Protein AF-A0A1J9UDN2-F1 (afdb_monomer)

Mean predicted aligned error: 15.79 Å

Foldseek 3Di:
DDDDDPPPDDPDPDDDDDDLVVQLVVLCVQLLVCLVVVVLVSNLVSLVSNCVSPVPPPVSVLSNQLSVLQVVLVPDPDLVVSLVSLVVSLPDPD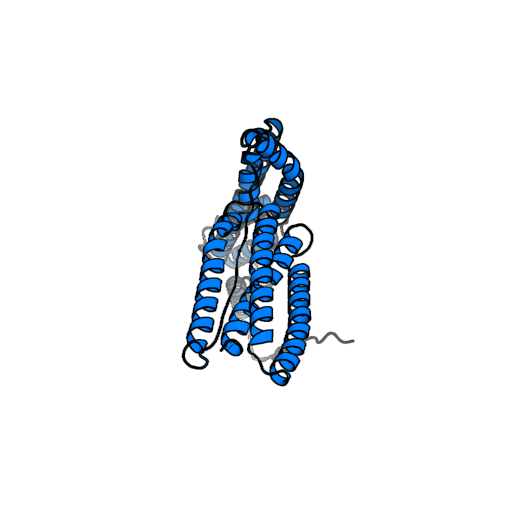PGSSNVVSVVVNVVSVVLVVVVVVLVVLVVVLVVCVVVLVLLVNLQSLVVQLVVCPPPPSCVVSNVVSLVVNVVSVVSVVVVVCVVPVPDDDDDDDDDDDDDDDDDPDVCQVVVLVVLVVVLVVLVVVLVVLVCCVVRNHLQSLLVSLVVLLVSLVVLLVVLLVVLVVVDDPVVNVVVVVVVVVLVVVLQVQLVVQLVVQDDDSRSSSSSSNSNSVSSSVNSNVSSVPRRD

Radius of gyration: 33.59 Å; Cα contacts (8 Å, |Δi|>4): 264; chains: 1; bounding box: 71×48×102 Å

pLDDT: mean 82.6, std 20.89, range [24.8, 98.69]

Organism: NCBI:txid2026194

Nearest PDB structures (foldseek):
  3gi7-assembly1_A  TM=8.472E-01  e=5.619E-01  Pseudomonas putida KT2440
  4hot-assembly1_A  TM=3.705E-01  e=5.513E+00  Homo sapiens
  2y4u-assembly1_A  TM=1.955E-01  e=1.760E+00  Homo sapiens
  5moc-assembly1_A  TM=2.227E-01  e=2.981E+00  Homo sapiens

Solvent-accessible surface area (backbone atoms only — not comparable to full-atom values): 18020 Å² total; per-residue (Å²): 135,82,87,82,79,83,77,79,79,80,81,81,80,86,75,84,81,81,56,70,68,56,60,24,53,52,22,40,52,48,13,54,52,21,51,77,69,68,36,31,71,57,14,27,56,23,24,53,54,16,35,71,67,42,77,79,47,65,67,51,55,48,54,27,51,44,27,48,38,49,48,49,29,75,69,45,84,52,67,69,60,21,41,50,42,26,50,63,45,45,78,42,96,60,98,38,74,65,25,53,53,27,49,57,55,33,53,54,52,51,54,50,50,52,53,50,53,50,51,53,52,52,53,54,49,35,55,53,28,54,75,69,66,36,51,70,60,30,48,53,56,34,47,52,48,32,68,75,23,58,94,38,78,94,34,45,65,59,25,50,51,31,54,51,54,48,62,73,44,47,70,60,44,54,53,54,51,52,70,70,59,77,80,74,90,79,90,86,84,89,86,86,83,91,86,90,83,85,91,73,93,73,82,56,38,71,52,52,32,53,52,51,53,52,51,52,52,48,52,55,59,66,52,52,78,51,54,58,28,82,79,73,45,51,58,67,55,35,31,51,44,28,45,54,49,27,54,55,30,50,54,51,35,54,52,52,53,58,50,41,64,72,72,44,56,73,68,59,40,52,54,48,50,53,55,50,53,54,46,51,53,52,40,50,53,53,13,51,49,34,22,66,74,51,54,76,64,60,56,11,53,27,38,23,40,41,42,42,21,54,50,38,43,55,47,40,54,51,48,41,74,73,66,44,74

InterPro domains:
  IPR009739 Lysozyme inhibitor LprI-like, N-terminal [PF07007] (234-319)

Secondary structure (DSSP, 8-state):
---------------S---HHHHHHHHHHHHHHHHHTT-HHHHHHHHHHHHHH-TT-HHHHHHHHHHHHHHHHHH-S-HHHHHHHHHHHHTSS---HHHHHHHHHHHHHHHHHHHHHHHHHHHHHHHHHHHTT-HHHHHHHHHHHHHHHTT-GGGHHHHHHHHHHHHHHHHHHHHHHHHHHTT------------------SSSHHHHHHHHHHHHHHHHHHHHTTTHHHHH--HHHHHHHHHHHHHHHHHHHHHHHHHHHHHS-HHHHHHHHHHHHHHHHHHHHHHHHHHHHT-SSHHHHHHHHHHHHHHHHHHHHHHHHHH--

Structure (mmCIF, N/CA/C/O backbone):
data_AF-A0A1J9UDN2-F1
#
_entry.id   AF-A0A1J9UDN2-F1
#
loop_
_atom_site.group_PDB
_atom_site.id
_atom_site.type_symbol
_atom_site.label_atom_id
_atom_site.label_alt_id
_atom_site.label_comp_id
_atom_site.label_asym_id
_atom_site.label_entity_id
_atom_site.label_seq_id
_atom_site.pdbx_PDB_ins_code
_atom_site.Cartn_x
_atom_site.Cartn_y
_atom_site.Cartn_z
_atom_site.occupancy
_atom_site.B_iso_or_equiv
_atom_site.auth_seq_id
_atom_site.auth_comp_id
_atom_site.auth_asym_id
_atom_site.auth_atom_id
_atom_site.pdbx_PDB_model_num
ATOM 1 N N . MET A 1 1 ? -0.295 -31.961 -18.148 1.00 33.75 1 MET A N 1
ATOM 2 C CA . MET A 1 1 ? -0.674 -32.315 -19.533 1.00 33.75 1 MET A CA 1
ATOM 3 C C . MET A 1 1 ? -0.939 -31.038 -20.319 1.00 33.75 1 MET A C 1
ATOM 5 O O . MET A 1 1 ? -1.682 -30.203 -19.838 1.00 33.75 1 MET A O 1
ATOM 9 N N . ARG A 1 2 ? -0.298 -30.945 -21.493 1.00 32.88 2 ARG A N 1
ATOM 10 C CA . ARG A 1 2 ? -0.587 -30.113 -22.681 1.00 32.88 2 ARG A CA 1
ATOM 11 C C . ARG A 1 2 ? -0.627 -28.578 -22.553 1.00 32.88 2 ARG A C 1
ATOM 13 O O . ARG A 1 2 ? -1.646 -27.972 -22.258 1.00 32.88 2 ARG A O 1
ATOM 20 N N . LYS A 1 3 ? 0.507 -27.988 -22.961 1.00 35.16 3 LYS A N 1
A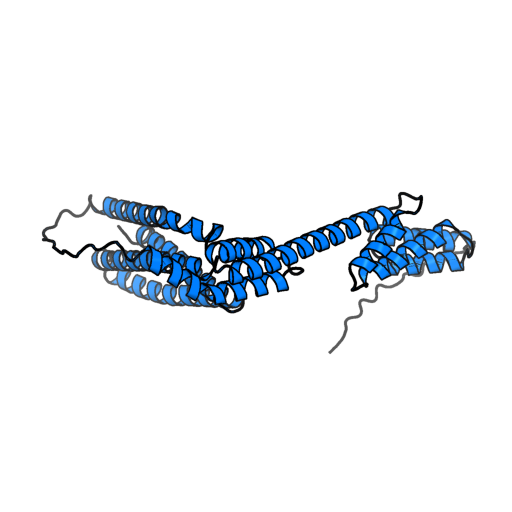TOM 21 C CA . LYS A 1 3 ? 0.623 -26.675 -23.616 1.00 35.16 3 LYS A CA 1
ATOM 22 C C . LYS A 1 3 ? -0.391 -26.586 -24.768 1.00 35.16 3 LYS A C 1
ATOM 24 O O . LYS A 1 3 ? -0.347 -27.426 -25.665 1.00 35.16 3 LYS A O 1
ATOM 29 N N . LEU A 1 4 ? -1.260 -25.579 -24.763 1.00 32.31 4 LEU A N 1
ATOM 30 C CA . LEU A 1 4 ? -2.073 -25.203 -25.921 1.00 32.31 4 LEU A CA 1
ATOM 31 C C . LEU A 1 4 ? -1.331 -24.092 -26.669 1.00 32.31 4 LEU A C 1
ATOM 33 O O . LEU A 1 4 ? -1.382 -22.923 -26.304 1.00 32.31 4 LEU A O 1
ATOM 37 N N . MET A 1 5 ? -0.568 -24.511 -27.678 1.00 39.12 5 MET A N 1
ATOM 38 C CA . MET A 1 5 ? -0.001 -23.640 -28.703 1.00 39.12 5 MET A CA 1
ATOM 39 C C . MET A 1 5 ? -1.148 -23.140 -29.580 1.00 39.12 5 MET A C 1
ATOM 41 O O . MET A 1 5 ? -1.787 -23.929 -30.275 1.00 39.12 5 MET A O 1
ATOM 45 N N . LEU A 1 6 ? -1.413 -21.838 -29.541 1.00 34.41 6 LEU A N 1
ATOM 46 C CA . LEU A 1 6 ? -2.358 -21.181 -30.435 1.00 34.41 6 LEU A CA 1
ATOM 47 C C . LEU A 1 6 ? -1.604 -20.856 -31.731 1.00 34.41 6 LEU A C 1
ATOM 49 O O . LEU A 1 6 ? -0.945 -19.829 -31.858 1.00 34.41 6 LEU A O 1
ATOM 53 N N . ILE A 1 7 ? -1.620 -21.815 -32.658 1.00 39.09 7 ILE A N 1
ATOM 54 C CA . ILE A 1 7 ? -1.091 -21.667 -34.016 1.00 39.09 7 ILE A CA 1
ATOM 55 C C . ILE A 1 7 ? -2.067 -20.761 -34.769 1.00 39.09 7 ILE A C 1
ATOM 57 O O . ILE A 1 7 ? -3.107 -21.213 -35.245 1.00 39.09 7 ILE A O 1
ATOM 61 N N . MET A 1 8 ? -1.758 -19.468 -34.844 1.00 41.94 8 MET A N 1
ATOM 62 C CA . MET A 1 8 ? -2.448 -18.556 -35.751 1.00 41.94 8 MET A CA 1
ATOM 63 C C . MET A 1 8 ? -1.874 -18.792 -37.150 1.00 41.94 8 MET A C 1
ATOM 65 O O . MET A 1 8 ? -0.720 -18.468 -37.430 1.00 41.94 8 MET A O 1
ATOM 69 N N . GLY A 1 9 ? -2.660 -19.471 -37.985 1.00 34.50 9 GLY A N 1
ATOM 70 C CA . GLY A 1 9 ? -2.282 -19.876 -39.332 1.00 34.50 9 GLY A CA 1
ATOM 71 C C . GLY A 1 9 ? -1.922 -18.680 -40.209 1.00 34.50 9 GLY A C 1
ATOM 72 O O . GLY A 1 9 ? -2.729 -17.778 -40.421 1.00 34.50 9 GLY A O 1
ATOM 73 N N . ILE A 1 10 ? -0.705 -18.713 -40.746 1.00 41.78 10 ILE A N 1
ATOM 74 C CA . ILE A 1 10 ? -0.270 -17.869 -41.854 1.00 41.78 10 ILE A CA 1
ATOM 75 C C . ILE A 1 10 ? -1.025 -18.348 -43.095 1.00 41.78 10 ILE A C 1
ATOM 77 O O . ILE A 1 10 ? -0.737 -19.413 -43.640 1.00 41.78 10 ILE A O 1
ATOM 81 N N . VAL A 1 11 ? -2.004 -17.564 -43.540 1.00 39.97 11 VAL A N 1
ATOM 82 C CA . VAL A 1 11 ? -2.586 -17.716 -44.875 1.00 39.97 11 VAL A CA 1
ATOM 83 C C . VAL A 1 11 ? -1.566 -17.171 -45.874 1.00 39.97 11 VAL A C 1
ATOM 85 O O . VAL A 1 11 ? -1.410 -15.962 -46.038 1.00 39.97 11 VAL A O 1
ATOM 88 N N . LEU A 1 12 ? -0.832 -18.086 -46.507 1.00 43.31 12 LEU A N 1
ATOM 89 C CA . LEU A 1 12 ? 0.004 -17.821 -47.674 1.00 43.31 12 LEU A CA 1
ATOM 90 C C . LEU A 1 12 ? -0.904 -17.568 -48.885 1.00 43.31 12 LEU A C 1
ATOM 92 O O . LEU A 1 12 ? -1.337 -18.500 -49.560 1.00 43.31 12 LEU A O 1
ATOM 96 N N . LEU A 1 13 ? -1.181 -16.296 -49.168 1.00 43.50 13 LEU A N 1
ATOM 97 C CA . LEU A 1 13 ? -1.602 -15.869 -50.499 1.00 43.50 13 LEU A CA 1
ATOM 98 C C . LEU A 1 13 ? -0.344 -15.685 -51.348 1.00 43.50 13 LEU A C 1
ATOM 100 O O . LEU A 1 13 ? 0.362 -14.684 -51.246 1.00 43.50 13 LEU A O 1
ATOM 104 N N . ALA A 1 14 ? -0.049 -16.702 -52.152 1.00 52.09 14 ALA A N 1
ATOM 105 C CA . ALA A 1 14 ? 0.931 -16.622 -53.216 1.00 52.09 14 ALA A CA 1
ATOM 106 C C . ALA A 1 14 ? 0.305 -15.909 -54.419 1.00 52.09 14 ALA A C 1
ATOM 108 O O . ALA A 1 14 ? -0.520 -16.495 -55.116 1.00 52.09 14 ALA A O 1
ATOM 109 N N . THR A 1 15 ? 0.738 -14.680 -54.696 1.00 40.28 15 THR A N 1
ATOM 110 C CA . THR A 1 15 ? 0.641 -14.088 -56.036 1.00 40.28 15 THR A CA 1
ATOM 111 C C . THR A 1 15 ? 1.858 -13.206 -56.323 1.00 40.28 15 THR A C 1
ATOM 113 O O . THR A 1 15 ? 2.023 -12.161 -55.711 1.00 40.28 15 THR A O 1
ATOM 116 N N . VAL A 1 16 ? 2.671 -13.676 -57.273 1.00 47.25 16 VAL A N 1
ATOM 117 C CA . VAL A 1 16 ? 3.312 -12.930 -58.373 1.00 47.25 16 VAL A CA 1
ATOM 118 C C . VAL A 1 16 ? 4.109 -11.656 -58.027 1.00 47.25 16 VAL A C 1
ATOM 120 O O . VAL A 1 16 ? 3.547 -10.589 -57.828 1.00 47.25 16 VAL A O 1
ATOM 123 N N . GLY A 1 17 ? 5.441 -11.767 -58.140 1.00 51.56 17 GLY A N 1
ATOM 124 C CA . GLY A 1 17 ? 6.339 -10.675 -58.546 1.00 51.56 17 GLY A CA 1
ATOM 125 C C . GLY A 1 17 ? 6.654 -9.597 -57.505 1.00 51.56 17 GLY A C 1
ATOM 126 O O . GLY A 1 17 ? 6.329 -8.435 -57.723 1.00 51.56 17 GLY A O 1
ATOM 127 N N . CYS A 1 18 ? 7.353 -9.937 -56.419 1.00 46.22 18 CYS A N 1
ATOM 128 C CA . CYS A 1 18 ? 7.942 -8.921 -55.544 1.00 46.22 18 CYS A CA 1
ATOM 129 C C . C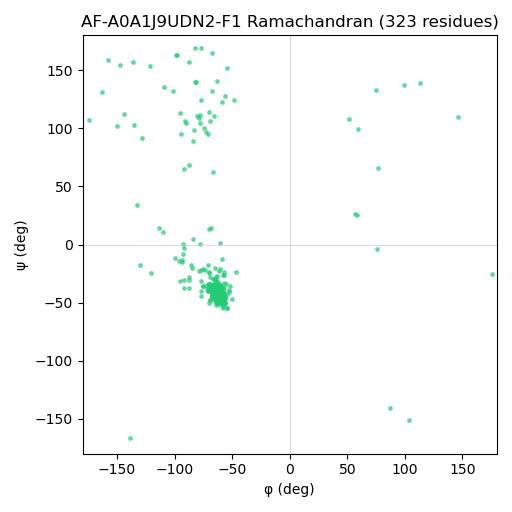YS A 1 18 ? 9.224 -8.373 -56.182 1.00 46.22 18 CYS A C 1
ATOM 131 O O . CYS A 1 18 ? 10.231 -9.070 -56.258 1.00 46.22 18 CYS A O 1
ATOM 133 N N . SER A 1 19 ? 9.207 -7.114 -56.615 1.00 58.31 19 SER A N 1
ATOM 134 C CA . SER A 1 19 ? 10.445 -6.331 -56.632 1.00 58.31 19 SER A CA 1
ATOM 135 C C . SER A 1 19 ? 10.933 -6.184 -55.187 1.00 58.31 19 SER A C 1
ATOM 137 O O . SER A 1 19 ? 10.097 -5.921 -54.322 1.00 58.31 19 SER A O 1
ATOM 139 N N . ASP A 1 20 ? 12.240 -6.269 -54.925 1.00 59.50 20 ASP A N 1
ATOM 140 C CA . ASP A 1 20 ? 12.869 -6.128 -53.590 1.00 59.50 20 ASP A CA 1
ATOM 141 C C . ASP A 1 20 ? 12.364 -4.910 -52.780 1.00 59.50 20 ASP A C 1
ATOM 143 O O . ASP A 1 20 ? 12.374 -4.884 -51.549 1.00 59.50 20 ASP A O 1
ATOM 147 N N . ASN A 1 21 ? 11.849 -3.894 -53.475 1.00 64.19 21 ASN A N 1
ATOM 148 C CA . ASN A 1 21 ? 11.264 -2.697 -52.885 1.00 64.19 21 ASN A CA 1
ATOM 149 C C . ASN A 1 21 ? 9.976 -2.953 -52.064 1.00 64.19 21 ASN A C 1
ATOM 151 O O . ASN A 1 21 ? 9.726 -2.227 -51.107 1.00 64.19 21 ASN A O 1
ATOM 155 N N . ASP A 1 22 ? 9.179 -3.974 -52.394 1.00 84.88 22 ASP A N 1
ATOM 156 C CA . ASP A 1 22 ? 7.907 -4.276 -51.708 1.00 84.88 22 ASP A CA 1
ATOM 157 C C . ASP A 1 22 ? 8.131 -4.971 -50.350 1.00 84.88 22 ASP A C 1
ATOM 159 O O . ASP A 1 22 ? 7.506 -4.632 -49.342 1.00 84.88 22 ASP A O 1
ATOM 163 N N . ALA A 1 23 ? 9.101 -5.891 -50.289 1.00 91.38 23 ALA A N 1
ATOM 164 C CA . ALA A 1 23 ? 9.485 -6.575 -49.054 1.00 91.38 23 ALA A CA 1
ATOM 165 C C . ALA A 1 23 ? 10.088 -5.603 -48.026 1.00 91.38 23 ALA A C 1
ATOM 167 O O . ALA A 1 23 ? 9.733 -5.649 -46.843 1.00 91.38 23 ALA A O 1
ATOM 168 N N . PHE A 1 24 ? 10.937 -4.681 -48.494 1.00 94.56 24 PHE A N 1
ATOM 169 C CA . PHE A 1 24 ? 11.524 -3.625 -47.673 1.00 94.56 24 PHE A CA 1
ATOM 170 C C . PHE A 1 24 ? 10.457 -2.746 -47.001 1.00 94.56 24 PHE A C 1
ATOM 172 O O . PHE A 1 24 ? 10.449 -2.616 -45.775 1.00 94.56 24 PHE A O 1
ATOM 179 N N . GLU A 1 25 ? 9.535 -2.167 -47.780 1.00 95.31 25 GLU A N 1
ATOM 180 C CA . GLU A 1 25 ? 8.518 -1.248 -47.246 1.00 95.31 25 GLU A CA 1
ATOM 181 C C . GLU A 1 25 ? 7.559 -1.953 -46.280 1.00 95.31 25 GLU A C 1
ATOM 183 O O . GLU A 1 25 ? 7.178 -1.399 -45.244 1.00 95.31 25 GLU A O 1
ATOM 188 N N . LYS A 1 26 ? 7.210 -3.214 -46.562 1.00 96.06 26 LYS A N 1
ATOM 189 C CA . LYS A 1 26 ? 6.377 -4.023 -45.669 1.00 96.06 26 LYS A CA 1
ATOM 190 C C . LYS A 1 26 ? 7.049 -4.256 -44.314 1.00 96.06 26 LYS A C 1
ATOM 192 O O . LYS A 1 26 ? 6.401 -4.066 -43.284 1.00 96.06 26 LYS A O 1
ATOM 197 N N . ALA A 1 27 ? 8.327 -4.636 -44.304 1.00 97.25 27 ALA A N 1
ATOM 198 C CA . ALA A 1 27 ? 9.089 -4.857 -43.075 1.00 97.25 27 ALA A CA 1
ATOM 199 C C . ALA A 1 27 ? 9.308 -3.550 -42.288 1.00 97.25 27 ALA A C 1
ATOM 201 O O . ALA A 1 27 ? 9.124 -3.523 -41.070 1.00 97.25 27 ALA A O 1
ATOM 202 N N . LYS A 1 28 ? 9.596 -2.437 -42.981 1.00 96.19 28 LYS A N 1
ATOM 203 C CA . LYS A 1 28 ? 9.687 -1.100 -42.373 1.00 96.19 28 LYS A CA 1
ATOM 204 C C . LYS A 1 28 ? 8.381 -0.714 -41.673 1.00 96.19 28 LYS A C 1
ATOM 206 O O . LYS A 1 28 ? 8.400 -0.356 -40.497 1.00 96.19 28 LYS A O 1
ATOM 211 N N . LYS A 1 29 ? 7.242 -0.864 -42.357 1.00 96.44 29 LYS A N 1
ATOM 212 C CA . LYS A 1 29 ? 5.913 -0.568 -41.798 1.00 96.44 29 LYS A CA 1
ATOM 213 C C . LYS A 1 29 ? 5.570 -1.450 -40.595 1.00 96.44 29 LYS A C 1
ATOM 215 O O . LYS A 1 29 ? 4.957 -0.971 -39.646 1.00 96.44 29 LYS A O 1
ATOM 220 N N . GLN A 1 30 ? 5.961 -2.726 -40.616 1.00 97.81 30 GLN A N 1
ATOM 221 C CA . GLN A 1 30 ? 5.808 -3.617 -39.460 1.00 97.81 30 GLN A CA 1
ATOM 222 C C . GLN A 1 30 ? 6.617 -3.128 -38.254 1.00 97.81 30 GLN A C 1
ATOM 224 O O . GLN A 1 30 ? 6.096 -3.128 -37.141 1.00 97.81 30 GLN A O 1
ATOM 229 N N . GLY A 1 31 ? 7.851 -2.667 -38.476 1.00 96.88 31 GLY A N 1
ATOM 230 C CA . GLY A 1 31 ? 8.678 -2.086 -37.420 1.00 96.88 31 GLY A CA 1
ATOM 231 C C . GLY A 1 31 ? 8.073 -0.813 -36.832 1.00 96.88 31 GLY A C 1
ATOM 232 O O . GLY A 1 31 ? 7.981 -0.690 -35.613 1.00 96.88 31 GLY A O 1
ATOM 233 N N . ASP A 1 32 ? 7.582 0.092 -37.681 1.00 95.62 32 ASP A N 1
ATOM 234 C CA . ASP A 1 32 ? 6.914 1.321 -37.236 1.00 95.62 32 ASP A CA 1
ATOM 235 C C . ASP A 1 32 ? 5.644 1.021 -36.418 1.00 95.62 32 ASP A C 1
ATOM 237 O O . ASP A 1 32 ? 5.461 1.578 -35.336 1.00 95.62 32 ASP A O 1
ATOM 241 N N . LEU A 1 33 ? 4.818 0.065 -36.858 1.00 97.00 33 LEU A N 1
ATOM 242 C CA . LEU A 1 33 ? 3.635 -0.372 -36.109 1.00 97.00 33 LEU A CA 1
ATOM 243 C C . LEU A 1 33 ? 4.003 -1.012 -34.760 1.00 97.00 33 LEU A C 1
ATOM 245 O O . LEU A 1 33 ? 3.314 -0.819 -33.758 1.00 97.00 33 LEU A O 1
ATOM 249 N N . ALA A 1 34 ? 5.091 -1.781 -34.708 1.00 97.81 34 ALA A N 1
ATOM 250 C CA . ALA A 1 34 ? 5.582 -2.350 -33.458 1.00 97.81 34 ALA A CA 1
ATOM 251 C C . ALA A 1 34 ? 6.059 -1.254 -32.485 1.00 97.81 34 ALA A C 1
ATOM 253 O O . ALA A 1 34 ? 5.790 -1.355 -31.288 1.00 97.81 34 ALA A O 1
ATOM 254 N N . LEU A 1 35 ? 6.688 -0.176 -32.975 1.00 95.19 35 LEU A N 1
ATOM 255 C CA . LEU A 1 35 ? 7.043 0.989 -32.153 1.00 95.19 35 LEU A CA 1
ATOM 256 C C . LEU A 1 35 ? 5.809 1.703 -31.589 1.00 95.19 35 LEU A C 1
ATOM 258 O O . LEU A 1 35 ? 5.785 2.042 -30.405 1.00 95.19 35 LEU A O 1
ATOM 262 N N . GLU A 1 36 ? 4.769 1.904 -32.401 1.00 94.88 36 GLU A N 1
ATOM 263 C CA . GLU A 1 36 ? 3.497 2.479 -31.939 1.00 94.88 36 GLU A CA 1
ATOM 264 C C . GLU A 1 36 ? 2.883 1.651 -30.801 1.00 94.88 36 GLU A C 1
ATOM 266 O O . GLU A 1 36 ? 2.418 2.207 -29.805 1.00 94.88 36 GLU A O 1
ATOM 271 N N . ASN A 1 37 ? 2.982 0.323 -30.900 1.00 95.62 37 ASN A N 1
ATOM 272 C CA . ASN A 1 37 ? 2.486 -0.618 -29.896 1.00 95.62 37 ASN A CA 1
ATOM 273 C C . ASN A 1 37 ? 3.458 -0.874 -28.728 1.00 95.62 37 ASN A C 1
ATOM 275 O O . ASN A 1 37 ? 3.163 -1.702 -27.867 1.00 95.62 37 ASN A O 1
ATOM 279 N N . LYS A 1 38 ? 4.599 -0.168 -28.661 1.00 96.94 38 LYS A N 1
ATOM 280 C CA . LYS A 1 38 ? 5.652 -0.353 -27.639 1.00 96.94 38 LYS A CA 1
ATOM 281 C C . LYS A 1 38 ? 6.235 -1.778 -27.609 1.00 96.94 38 LYS A C 1
ATOM 283 O O . LYS A 1 38 ? 6.761 -2.230 -26.593 1.00 96.94 38 LYS A O 1
ATOM 288 N N . GLU A 1 39 ? 6.165 -2.495 -28.726 1.00 97.31 39 GLU A N 1
ATOM 289 C CA . GLU A 1 39 ? 6.684 -3.853 -28.901 1.00 97.31 39 GLU A CA 1
ATOM 290 C C . GLU A 1 39 ? 8.125 -3.802 -29.429 1.00 97.31 39 GLU A C 1
ATOM 292 O O . GLU A 1 39 ? 8.418 -4.209 -30.554 1.00 97.31 39 GLU A O 1
ATOM 297 N N . TYR A 1 40 ? 9.041 -3.265 -28.622 1.00 97.38 40 TYR A N 1
ATOM 298 C CA . TYR A 1 40 ? 10.386 -2.897 -29.077 1.00 97.38 40 TYR A CA 1
ATOM 299 C C . TYR A 1 40 ? 11.202 -4.072 -29.633 1.00 97.38 40 TYR A C 1
ATOM 301 O O . TYR A 1 40 ? 11.816 -3.923 -30.685 1.00 97.38 40 TYR A O 1
ATOM 309 N N . ASP A 1 41 ? 11.156 -5.259 -29.012 1.00 97.69 41 ASP A N 1
ATOM 310 C CA . ASP A 1 41 ? 11.843 -6.448 -29.546 1.00 97.69 41 ASP A CA 1
ATOM 311 C C . ASP A 1 41 ? 11.298 -6.844 -30.941 1.00 97.69 41 ASP A C 1
ATOM 313 O O . ASP A 1 41 ? 12.061 -7.247 -31.821 1.00 97.69 41 ASP A O 1
ATOM 317 N N . ARG A 1 42 ? 9.985 -6.686 -31.190 1.00 98.00 42 ARG A N 1
ATOM 318 C CA . ARG A 1 42 ? 9.388 -6.940 -32.519 1.00 98.00 42 ARG A CA 1
ATOM 319 C C . ARG A 1 42 ? 9.754 -5.858 -33.526 1.00 98.00 42 ARG A C 1
ATOM 321 O O . ARG A 1 42 ? 9.945 -6.170 -34.702 1.00 98.00 42 ARG A O 1
ATOM 328 N N . ALA A 1 43 ? 9.860 -4.610 -33.076 1.00 97.81 43 ALA A N 1
ATOM 329 C CA . ALA A 1 43 ? 10.323 -3.510 -33.909 1.00 97.81 43 ALA A CA 1
ATOM 330 C C . ALA A 1 43 ? 11.758 -3.762 -34.388 1.00 97.81 43 ALA A C 1
ATOM 332 O O . ALA A 1 43 ? 12.007 -3.693 -35.589 1.00 97.81 43 ALA A O 1
ATOM 333 N N . VAL A 1 44 ? 12.664 -4.158 -33.482 1.00 98.12 44 VAL A N 1
ATOM 334 C CA . VAL A 1 44 ? 14.042 -4.559 -33.822 1.00 98.12 44 VAL A CA 1
ATOM 335 C C . VAL A 1 44 ? 14.037 -5.657 -34.885 1.00 98.12 44 VAL A C 1
ATOM 337 O O . VAL A 1 44 ? 14.602 -5.454 -35.956 1.00 98.12 44 VAL A O 1
ATOM 340 N N . ALA A 1 45 ? 13.324 -6.765 -34.654 1.00 98.06 45 ALA A N 1
ATOM 341 C CA . ALA A 1 45 ? 13.270 -7.875 -35.607 1.00 98.06 45 ALA A CA 1
ATOM 342 C C . ALA A 1 45 ? 12.715 -7.461 -36.986 1.00 98.06 45 ALA A C 1
ATOM 344 O O . ALA A 1 45 ? 13.204 -7.909 -38.022 1.00 98.06 45 ALA A O 1
ATOM 345 N N . SER A 1 46 ? 11.708 -6.585 -37.020 1.00 97.88 46 SER A N 1
ATOM 346 C CA . SER A 1 46 ? 11.107 -6.104 -38.272 1.00 97.88 46 SER A CA 1
ATOM 347 C C . SER A 1 46 ? 12.045 -5.162 -39.034 1.00 97.88 46 SER A C 1
ATOM 349 O O . SER A 1 46 ? 12.172 -5.265 -40.254 1.00 97.88 46 SER A O 1
ATOM 351 N N . PHE A 1 47 ? 12.762 -4.280 -38.334 1.00 97.50 47 PHE A N 1
ATOM 352 C CA . PHE A 1 47 ? 13.766 -3.420 -38.958 1.00 97.50 47 PHE A CA 1
ATOM 353 C C . PHE A 1 47 ? 15.001 -4.200 -39.419 1.00 97.50 47 PHE A C 1
ATOM 355 O O . PHE A 1 47 ? 15.544 -3.895 -40.478 1.00 97.50 47 PHE A O 1
ATOM 362 N N . GLU A 1 48 ? 15.407 -5.250 -38.704 1.00 97.44 48 GLU A N 1
ATOM 363 C CA . GLU A 1 48 ? 16.438 -6.180 -39.176 1.00 97.44 48 GLU A CA 1
ATOM 364 C C . GLU A 1 48 ? 16.036 -6.845 -40.498 1.00 97.44 48 GLU A C 1
ATOM 366 O O . GLU A 1 48 ? 16.867 -6.963 -41.398 1.00 97.44 48 GLU A O 1
ATOM 371 N N . LEU A 1 49 ? 14.768 -7.254 -40.648 1.00 96.88 49 LEU A N 1
ATOM 372 C CA . LEU A 1 49 ? 14.250 -7.782 -41.914 1.00 96.88 49 LEU A CA 1
ATOM 373 C C . LEU A 1 49 ? 14.315 -6.734 -43.030 1.00 96.88 49 LEU A C 1
ATOM 375 O O . LEU A 1 49 ? 14.805 -7.042 -44.111 1.00 96.88 49 LEU A O 1
ATOM 379 N N . ALA A 1 50 ? 13.909 -5.491 -42.766 1.00 96.38 50 ALA A N 1
ATOM 380 C CA . ALA A 1 50 ? 14.020 -4.413 -43.749 1.00 96.38 50 ALA A CA 1
ATOM 381 C C . ALA A 1 50 ? 15.484 -4.164 -44.172 1.00 96.38 50 ALA A C 1
ATOM 383 O O . ALA A 1 50 ? 15.778 -4.017 -45.358 1.00 96.38 50 ALA A O 1
ATOM 384 N N . LEU A 1 51 ? 16.436 -4.190 -43.234 1.00 96.19 51 LEU A N 1
ATOM 385 C CA . LEU A 1 51 ? 17.860 -4.001 -43.542 1.00 96.19 51 LEU A CA 1
ATOM 386 C C . LEU A 1 51 ? 18.499 -5.182 -44.283 1.00 96.19 51 LEU A C 1
ATOM 388 O O . LEU A 1 51 ? 19.554 -4.999 -44.891 1.00 96.19 51 LEU A O 1
ATOM 392 N N . LYS A 1 52 ? 17.889 -6.375 -44.281 1.00 95.56 52 LYS A N 1
ATOM 393 C CA . LYS A 1 52 ? 18.329 -7.473 -45.161 1.00 95.56 52 LYS A CA 1
ATOM 394 C C . LYS A 1 52 ? 18.097 -7.132 -46.631 1.00 95.56 52 LYS A C 1
ATOM 396 O O . LYS A 1 52 ? 18.981 -7.408 -47.438 1.00 95.56 52 LYS A O 1
ATOM 401 N N . GLU A 1 53 ? 16.974 -6.480 -46.937 1.00 94.12 53 GLU A N 1
ATOM 402 C CA . GLU A 1 53 ? 16.611 -6.043 -48.291 1.00 94.12 53 GLU A CA 1
ATOM 403 C C . GLU A 1 53 ? 17.378 -4.778 -48.708 1.00 94.12 53 GLU A C 1
ATOM 405 O O . GLU A 1 53 ? 17.929 -4.703 -49.805 1.00 94.12 53 GLU A O 1
ATOM 410 N N . LYS A 1 54 ? 17.479 -3.779 -47.815 1.00 94.69 54 LYS A N 1
ATOM 411 C CA . LYS A 1 54 ? 18.248 -2.543 -48.051 1.00 94.69 54 LYS A CA 1
ATOM 412 C C . LYS A 1 54 ? 19.219 -2.257 -46.913 1.00 94.69 54 LYS A C 1
ATOM 414 O O . LYS A 1 54 ? 18.912 -1.540 -45.961 1.00 94.69 54 LYS A O 1
ATOM 419 N N . LYS A 1 55 ? 20.444 -2.761 -47.063 1.00 91.88 55 LYS A N 1
ATOM 420 C CA . LYS A 1 55 ? 21.496 -2.690 -46.035 1.00 91.88 55 LYS A CA 1
ATOM 421 C C . LYS A 1 55 ? 21.928 -1.286 -45.648 1.00 91.88 55 LYS A C 1
ATOM 423 O O . LYS A 1 55 ? 22.467 -1.134 -44.561 1.00 91.88 55 LYS A O 1
ATOM 428 N N . ASP A 1 56 ? 21.725 -0.282 -46.498 1.00 92.62 56 ASP A N 1
ATOM 429 C CA . ASP A 1 56 ? 22.237 1.079 -46.286 1.00 92.62 56 ASP A CA 1
ATOM 430 C C . ASP A 1 56 ? 21.166 2.125 -45.983 1.00 92.62 56 ASP A C 1
ATOM 432 O O . ASP A 1 56 ? 21.474 3.317 -45.911 1.00 92.62 56 ASP A O 1
ATOM 436 N N . ASP A 1 57 ? 19.932 1.690 -45.715 1.00 94.25 57 ASP A N 1
ATOM 437 C CA . ASP A 1 57 ? 18.871 2.601 -45.302 1.00 94.25 57 ASP A CA 1
ATOM 438 C C . ASP A 1 57 ? 19.177 3.217 -43.925 1.00 94.25 57 ASP A C 1
ATOM 440 O O . ASP A 1 57 ? 19.195 2.547 -42.886 1.00 94.25 57 ASP A O 1
ATOM 444 N N . ARG A 1 58 ? 19.469 4.522 -43.924 1.00 92.12 58 ARG A N 1
ATOM 445 C CA . ARG A 1 58 ? 19.872 5.263 -42.721 1.00 92.12 58 ARG A CA 1
ATOM 446 C C . ARG A 1 58 ? 18.730 5.406 -41.718 1.00 92.12 58 ARG A C 1
ATOM 448 O O . ARG A 1 58 ? 18.990 5.390 -40.517 1.00 92.12 58 ARG A O 1
ATOM 455 N N . GLU A 1 59 ? 17.495 5.552 -42.194 1.00 90.81 59 GLU A N 1
ATOM 456 C CA . GLU A 1 59 ? 16.320 5.742 -41.341 1.00 90.81 59 GLU A CA 1
ATOM 457 C C . GLU A 1 59 ? 16.012 4.456 -40.571 1.00 90.81 59 GLU A C 1
ATOM 459 O O . GLU A 1 59 ? 15.858 4.482 -39.350 1.00 90.81 59 GLU A O 1
ATOM 464 N N . VAL A 1 60 ? 15.992 3.317 -41.267 1.00 93.56 60 VAL A N 1
ATOM 465 C CA . VAL A 1 60 ? 15.737 2.011 -40.653 1.00 93.56 60 VAL A CA 1
ATOM 466 C C . VAL A 1 60 ? 16.865 1.627 -39.692 1.00 93.56 60 VAL A C 1
ATOM 468 O O . VAL A 1 60 ? 16.579 1.173 -38.585 1.00 93.56 60 VAL A O 1
ATOM 471 N N . LYS A 1 61 ? 18.141 1.877 -40.040 1.00 93.62 61 LYS A N 1
ATOM 472 C CA . LYS A 1 61 ? 19.275 1.689 -39.108 1.00 93.62 61 LYS A CA 1
ATOM 473 C C . LYS A 1 61 ? 19.094 2.488 -37.822 1.00 93.62 61 LYS A C 1
ATOM 475 O O . LYS A 1 61 ? 19.350 1.970 -36.735 1.00 93.62 61 LYS A O 1
ATOM 480 N N . LEU A 1 62 ? 18.667 3.744 -37.947 1.00 91.19 62 LEU A N 1
ATOM 481 C CA . LEU A 1 62 ? 18.440 4.615 -36.804 1.00 91.19 62 LEU A CA 1
ATOM 482 C C . LEU A 1 62 ? 17.307 4.088 -35.916 1.00 91.19 62 LEU A C 1
ATOM 484 O O . LEU A 1 62 ? 17.517 3.902 -34.718 1.00 91.19 62 LEU A O 1
ATOM 488 N N . LYS A 1 63 ? 16.141 3.797 -36.504 1.00 92.62 63 LYS A N 1
ATOM 489 C CA . LYS A 1 63 ? 14.973 3.277 -35.777 1.00 92.62 63 LYS A CA 1
ATOM 490 C C . LYS A 1 63 ? 15.270 1.943 -35.094 1.00 92.62 63 LYS A C 1
ATOM 492 O O . LYS A 1 63 ? 14.900 1.760 -33.937 1.00 92.62 63 LYS A O 1
ATOM 497 N N . MET A 1 64 ? 15.989 1.043 -35.767 1.00 94.25 64 MET A N 1
ATOM 498 C CA . MET A 1 64 ? 16.444 -0.222 -35.186 1.00 94.25 64 MET A CA 1
ATOM 499 C C . MET A 1 64 ? 17.346 0.011 -33.974 1.00 94.25 64 MET A C 1
ATOM 501 O O . MET A 1 64 ? 17.118 -0.582 -32.927 1.00 94.25 64 MET A O 1
ATOM 505 N N . ASN A 1 65 ? 18.339 0.900 -34.085 1.00 92.56 65 ASN A N 1
ATOM 506 C CA . ASN A 1 65 ? 19.244 1.213 -32.978 1.00 92.56 65 ASN A CA 1
ATOM 507 C C . ASN A 1 65 ? 18.481 1.808 -31.782 1.00 92.56 65 ASN A C 1
ATOM 509 O O . ASN A 1 65 ? 18.647 1.350 -30.654 1.00 92.56 65 ASN A O 1
ATOM 513 N N . GLN A 1 66 ? 17.581 2.765 -32.027 1.00 93.19 66 GLN A N 1
ATOM 514 C CA . GLN A 1 66 ? 16.725 3.327 -30.979 1.00 93.19 66 GLN A CA 1
ATOM 515 C C . GLN A 1 66 ? 15.865 2.243 -30.309 1.00 93.19 66 GLN A C 1
ATOM 517 O O . GLN A 1 66 ? 15.791 2.201 -29.081 1.00 93.19 66 GLN A O 1
ATOM 522 N N . ALA A 1 67 ? 15.259 1.340 -31.090 1.00 95.12 67 ALA A N 1
ATOM 523 C CA . ALA A 1 67 ? 14.459 0.231 -30.570 1.00 95.12 67 ALA A CA 1
ATOM 524 C C . ALA A 1 67 ? 15.299 -0.726 -29.711 1.00 95.12 67 ALA A C 1
ATOM 526 O O . ALA A 1 67 ? 14.885 -1.075 -28.607 1.00 95.12 67 ALA A O 1
ATOM 527 N N . SER A 1 68 ? 16.507 -1.078 -30.157 1.00 95.81 68 SER A N 1
ATOM 528 C CA . SER A 1 68 ? 17.435 -1.918 -29.392 1.00 95.81 68 SER A CA 1
ATOM 529 C C . SER A 1 68 ? 17.862 -1.264 -28.078 1.00 95.81 68 SER A C 1
ATOM 531 O O . SER A 1 68 ? 17.859 -1.924 -27.041 1.00 95.81 68 SER A O 1
ATOM 533 N N . LYS A 1 69 ? 18.163 0.041 -28.080 1.00 95.44 69 LYS A N 1
ATOM 534 C CA . LYS A 1 69 ? 18.487 0.779 -26.847 1.00 95.44 69 LYS A CA 1
ATOM 535 C C . LYS A 1 69 ? 17.313 0.848 -25.883 1.00 95.44 69 LYS A C 1
ATOM 537 O O . LYS A 1 69 ? 17.512 0.738 -24.679 1.00 95.44 69 LYS A O 1
ATOM 542 N N . MET A 1 70 ? 16.090 0.997 -26.392 1.00 96.25 70 MET A N 1
ATOM 543 C CA . MET A 1 70 ? 14.895 0.941 -25.551 1.00 96.25 70 MET A CA 1
ATOM 544 C C . MET A 1 70 ? 14.764 -0.434 -24.887 1.00 96.25 70 MET A C 1
ATOM 546 O O . MET A 1 70 ? 14.489 -0.516 -23.693 1.00 96.25 70 MET A O 1
ATOM 550 N N . VAL A 1 71 ? 15.004 -1.517 -25.633 1.00 97.50 71 VAL A N 1
ATOM 551 C CA . VAL A 1 71 ? 15.028 -2.877 -25.074 1.00 97.50 71 VAL A CA 1
ATOM 552 C C . VAL A 1 71 ? 16.085 -3.006 -23.973 1.00 97.50 71 VAL A C 1
ATOM 554 O O . VAL A 1 71 ? 15.785 -3.569 -22.920 1.00 97.50 71 VAL A O 1
ATOM 557 N N . GLU A 1 72 ? 17.296 -2.485 -24.190 1.00 97.31 72 GLU A N 1
ATOM 558 C CA . GLU A 1 72 ? 18.368 -2.489 -23.184 1.00 97.31 72 GLU A CA 1
ATOM 559 C C . GLU A 1 72 ? 17.951 -1.705 -21.933 1.00 97.31 72 GLU A C 1
ATOM 561 O O . GLU A 1 72 ? 17.981 -2.252 -20.833 1.00 97.31 72 GLU A O 1
ATOM 566 N N . ALA A 1 73 ? 17.456 -0.475 -22.098 1.00 97.00 73 ALA A N 1
ATOM 567 C CA . ALA A 1 73 ? 17.034 0.383 -20.993 1.00 97.00 73 ALA A CA 1
ATOM 568 C C . ALA A 1 73 ? 15.909 -0.229 -20.145 1.00 97.00 73 ALA A C 1
ATOM 570 O O . ALA A 1 73 ? 15.871 -0.035 -18.934 1.00 97.00 73 ALA A O 1
ATOM 571 N N . LEU A 1 74 ? 14.983 -0.968 -20.763 1.00 94.69 74 LEU A N 1
ATOM 572 C CA . LEU A 1 74 ? 13.875 -1.619 -20.056 1.00 94.69 74 LEU A CA 1
ATOM 573 C C . LEU A 1 74 ? 14.286 -2.892 -19.309 1.00 94.69 74 LEU A C 1
ATOM 575 O O . LEU A 1 74 ? 13.564 -3.313 -18.405 1.00 94.69 74 LEU A O 1
ATOM 579 N N . LYS A 1 75 ? 15.401 -3.515 -19.700 1.00 95.19 75 LYS A N 1
ATOM 580 C CA . LYS A 1 75 ? 15.967 -4.709 -19.050 1.00 95.19 75 LYS A CA 1
ATOM 581 C C . LYS A 1 75 ? 17.059 -4.358 -18.036 1.00 95.19 75 LYS A C 1
ATOM 583 O O . LYS A 1 75 ? 17.448 -5.220 -17.251 1.00 95.19 75 LYS A O 1
ATOM 588 N N . GLU A 1 76 ? 17.557 -3.126 -18.063 1.00 95.88 76 GLU A N 1
ATOM 589 C CA . GLU A 1 76 ? 18.613 -2.658 -17.178 1.00 95.88 76 GLU A CA 1
ATOM 590 C C . GLU A 1 76 ? 18.121 -2.576 -15.724 1.00 95.88 76 GLU A C 1
ATOM 592 O O . GLU A 1 76 ? 17.036 -2.073 -15.431 1.00 95.88 76 GLU A O 1
ATOM 597 N N . SER A 1 77 ? 18.928 -3.119 -14.812 1.00 90.25 77 SER A N 1
ATOM 598 C CA . SER A 1 77 ? 18.651 -3.110 -13.372 1.00 90.25 77 SER A CA 1
ATOM 599 C C . SER A 1 77 ? 19.188 -1.847 -12.701 1.00 90.25 77 SER A C 1
ATOM 601 O O . SER A 1 77 ? 18.646 -1.416 -11.685 1.00 90.25 77 SER A O 1
ATOM 603 N N . ASP A 1 78 ? 20.244 -1.253 -13.262 1.00 93.19 78 ASP A N 1
ATOM 604 C CA . ASP A 1 78 ? 20.791 0.025 -12.815 1.00 93.19 78 ASP A CA 1
ATOM 605 C C . ASP A 1 78 ? 19.972 1.199 -13.386 1.00 93.19 78 ASP A C 1
ATOM 607 O O . ASP A 1 78 ? 19.989 1.489 -14.584 1.00 93.19 78 ASP A O 1
ATOM 611 N N . VAL A 1 79 ? 19.248 1.899 -12.510 1.00 92.12 79 VAL A N 1
ATOM 612 C CA . VAL A 1 79 ? 18.368 3.016 -12.888 1.00 92.12 79 VAL A CA 1
ATOM 613 C C . VAL A 1 79 ? 19.140 4.162 -13.549 1.00 92.12 79 VAL A C 1
ATOM 615 O O . VAL A 1 79 ? 18.626 4.772 -14.488 1.00 92.12 79 VAL A O 1
ATOM 618 N N . ASP A 1 80 ? 20.370 4.444 -13.114 1.00 94.25 80 ASP A N 1
ATOM 619 C CA . ASP A 1 80 ? 21.187 5.508 -13.700 1.00 94.25 80 ASP A CA 1
ATOM 620 C C . ASP A 1 80 ? 21.592 5.159 -15.125 1.00 94.25 80 ASP A C 1
ATOM 622 O O . ASP A 1 80 ? 21.445 5.973 -16.043 1.00 94.25 80 ASP A O 1
ATOM 626 N N . ARG A 1 81 ? 22.011 3.912 -15.342 1.00 95.38 81 ARG A N 1
ATOM 627 C CA . ARG A 1 81 ? 22.318 3.432 -16.688 1.00 95.38 81 ARG A CA 1
ATOM 628 C C . ARG A 1 81 ? 21.079 3.410 -17.585 1.00 95.38 81 ARG A C 1
ATOM 630 O O . ARG A 1 81 ? 21.165 3.836 -18.738 1.00 95.38 81 ARG A O 1
ATOM 637 N N . ALA A 1 82 ? 19.923 3.000 -17.066 1.00 96.88 82 ALA A N 1
ATOM 638 C CA . ALA A 1 82 ? 18.662 3.048 -17.804 1.00 96.88 82 ALA A CA 1
ATOM 639 C C . ALA A 1 82 ? 18.296 4.485 -18.230 1.00 96.88 82 ALA A C 1
ATOM 641 O O . ALA A 1 82 ? 17.916 4.713 -19.379 1.00 96.88 82 ALA A O 1
ATOM 642 N N . ILE A 1 83 ? 18.459 5.473 -17.342 1.00 96.38 83 ILE A N 1
ATOM 643 C CA . ILE A 1 83 ? 18.216 6.897 -17.634 1.00 96.38 83 ILE A CA 1
ATOM 644 C C . ILE A 1 83 ? 19.153 7.415 -18.735 1.00 96.38 83 ILE A C 1
ATOM 646 O O . ILE A 1 83 ? 18.708 8.158 -19.620 1.00 96.38 83 ILE A O 1
ATOM 650 N N . VAL A 1 84 ? 20.431 7.022 -18.708 1.00 95.75 84 VAL A N 1
ATOM 651 C CA . VAL A 1 84 ? 21.409 7.383 -19.748 1.00 95.75 84 VAL A CA 1
ATOM 652 C C . VAL A 1 84 ? 20.990 6.807 -21.098 1.00 95.75 84 VAL A C 1
ATOM 654 O O . VAL A 1 84 ? 20.862 7.564 -22.061 1.00 95.75 84 VAL A O 1
ATOM 657 N N . LEU A 1 85 ? 20.676 5.508 -21.159 1.00 95.31 85 LEU A N 1
ATOM 658 C CA . LEU A 1 85 ? 20.234 4.846 -22.391 1.00 95.31 85 LEU A CA 1
ATOM 659 C C . LEU A 1 85 ? 18.992 5.518 -22.995 1.00 95.31 85 LEU A C 1
ATOM 661 O O . LEU A 1 85 ? 18.944 5.754 -24.201 1.00 95.31 85 LEU A O 1
ATOM 665 N N . LEU A 1 86 ? 18.007 5.883 -22.168 1.00 95.50 86 LEU A N 1
ATOM 666 C CA . LEU A 1 86 ? 16.800 6.584 -22.625 1.00 95.50 86 LEU A CA 1
ATOM 667 C C . LEU A 1 86 ? 17.116 7.990 -23.156 1.00 95.50 86 LEU A C 1
ATOM 669 O O . LEU A 1 86 ? 16.583 8.397 -24.187 1.00 95.50 86 LEU A O 1
ATOM 673 N N . SER A 1 87 ? 18.034 8.710 -22.509 1.00 93.31 87 SER A N 1
ATOM 674 C CA . SER A 1 87 ? 18.449 10.050 -22.945 1.00 93.31 87 SER A CA 1
ATOM 675 C C . SER A 1 87 ? 19.178 10.031 -24.290 1.00 93.31 87 SER A C 1
ATOM 677 O O . SER A 1 87 ? 19.019 10.942 -25.101 1.00 93.31 87 SER A O 1
ATOM 679 N N . GLU A 1 88 ? 19.943 8.977 -24.575 1.00 91.81 88 GLU A N 1
ATOM 680 C CA . GLU A 1 88 ? 20.589 8.798 -25.879 1.00 91.81 88 GLU A CA 1
ATOM 681 C C . GLU A 1 88 ? 19.591 8.589 -27.027 1.00 91.81 88 GLU A C 1
ATOM 683 O O . GLU A 1 88 ? 19.890 8.955 -28.166 1.00 91.81 88 GLU A O 1
ATOM 688 N N . ILE A 1 89 ? 18.416 8.011 -26.753 1.00 92.19 89 ILE A N 1
ATOM 689 C CA . ILE A 1 89 ? 17.353 7.826 -27.756 1.00 92.19 89 ILE A CA 1
ATOM 690 C C . ILE A 1 89 ? 16.745 9.179 -28.150 1.00 92.19 89 ILE A C 1
ATOM 692 O O . ILE A 1 89 ? 16.426 9.393 -29.322 1.00 92.19 89 ILE A O 1
ATOM 696 N N . GLU A 1 90 ? 16.610 10.087 -27.182 1.00 83.75 90 GLU A N 1
ATOM 697 C CA . GLU A 1 90 ? 15.993 11.408 -27.345 1.00 83.75 90 GLU A CA 1
ATOM 698 C C . GLU A 1 90 ? 16.865 12.423 -28.072 1.00 83.75 90 GLU A C 1
ATOM 700 O O . GLU A 1 90 ? 16.350 13.232 -28.838 1.00 83.75 90 GLU A O 1
ATOM 705 N N . ASN A 1 91 ? 18.182 12.379 -27.859 1.00 74.19 91 ASN A N 1
ATOM 706 C CA . ASN A 1 91 ? 19.134 13.340 -28.426 1.00 74.19 91 ASN A CA 1
ATOM 707 C C . ASN A 1 91 ? 19.326 13.198 -29.953 1.00 74.19 91 ASN A C 1
ATOM 709 O O . ASN A 1 91 ? 20.263 13.759 -30.522 1.00 74.19 91 ASN A O 1
ATOM 713 N N . ASN A 1 92 ? 18.454 12.450 -30.634 1.00 69.19 92 ASN A N 1
ATOM 714 C CA . ASN A 1 92 ? 18.481 12.262 -32.075 1.00 69.19 92 ASN A CA 1
ATOM 715 C C . ASN A 1 92 ? 17.426 13.160 -32.765 1.00 69.19 92 ASN A C 1
ATOM 717 O O . ASN A 1 92 ? 16.272 13.150 -32.344 1.00 69.19 92 ASN A O 1
ATOM 721 N N . PRO A 1 93 ? 17.763 13.908 -33.838 1.00 55.19 93 PRO A N 1
ATOM 722 C CA . PRO A 1 93 ? 16.933 14.969 -34.444 1.00 55.19 93 PRO A CA 1
ATOM 723 C C . PRO A 1 93 ? 15.554 14.570 -35.003 1.00 55.19 93 PRO A C 1
ATOM 725 O O . PRO A 1 93 ? 14.846 15.420 -35.543 1.00 55.19 93 PRO A O 1
ATOM 728 N N . THR A 1 94 ? 15.139 13.310 -34.898 1.00 58.94 94 THR A N 1
ATOM 729 C CA . THR A 1 94 ? 13.799 12.883 -35.305 1.00 58.94 94 THR A CA 1
ATOM 730 C C . THR A 1 94 ? 12.879 12.879 -34.086 1.00 58.94 94 THR A C 1
ATOM 732 O O . THR A 1 94 ? 13.038 12.058 -33.186 1.00 58.94 94 THR A O 1
ATOM 735 N N . ASN A 1 95 ? 11.889 13.783 -34.067 1.00 61.19 95 ASN A N 1
ATOM 736 C CA . ASN A 1 95 ? 10.770 13.803 -33.109 1.00 61.19 95 ASN A CA 1
ATOM 737 C C . ASN A 1 95 ? 9.859 12.574 -33.323 1.00 61.19 95 ASN A C 1
ATOM 739 O O . ASN A 1 95 ? 8.717 12.671 -33.766 1.00 61.19 95 ASN A O 1
ATOM 743 N N . SER A 1 96 ? 10.441 11.398 -33.123 1.00 79.69 96 SER A N 1
ATOM 744 C CA . SER A 1 96 ? 9.890 10.089 -33.423 1.00 79.69 96 SER A CA 1
ATOM 745 C C . SER A 1 96 ? 9.072 9.571 -32.245 1.00 79.69 96 SER A C 1
ATOM 747 O O . SER A 1 96 ? 9.278 9.957 -31.091 1.00 79.69 96 SER A O 1
ATOM 749 N N . VAL A 1 97 ? 8.155 8.647 -32.534 1.00 89.12 97 VAL A N 1
ATOM 750 C CA . VAL A 1 97 ? 7.329 7.976 -31.520 1.00 89.12 97 VAL A CA 1
ATOM 751 C C . VAL A 1 97 ? 8.200 7.371 -30.411 1.00 89.12 97 VAL A C 1
ATOM 753 O O . VAL A 1 97 ? 7.885 7.528 -29.232 1.00 89.12 97 VAL A O 1
ATOM 756 N N . ILE A 1 98 ? 9.338 6.767 -30.770 1.00 90.88 98 ILE A N 1
ATOM 757 C CA . ILE A 1 98 ? 10.257 6.155 -29.807 1.00 90.88 98 ILE A CA 1
ATOM 758 C C . ILE A 1 98 ? 10.979 7.181 -28.923 1.00 90.88 98 ILE A C 1
ATOM 760 O O . ILE A 1 98 ? 11.143 6.932 -27.731 1.00 90.88 98 ILE A O 1
ATOM 764 N N . ALA A 1 99 ? 11.349 8.353 -29.453 1.00 90.19 99 ALA A N 1
ATOM 765 C CA . ALA A 1 99 ? 11.956 9.420 -28.654 1.00 90.19 99 ALA A CA 1
ATOM 766 C C . ALA A 1 99 ? 10.978 9.950 -27.593 1.00 90.19 99 ALA A C 1
ATOM 768 O O . ALA A 1 99 ? 11.350 10.118 -26.432 1.00 90.19 99 ALA A O 1
ATOM 769 N N . LYS A 1 100 ? 9.700 10.132 -27.956 1.00 91.62 100 LYS A N 1
ATOM 770 C CA . LYS A 1 100 ? 8.654 10.515 -26.996 1.00 91.62 100 LYS A CA 1
ATOM 771 C C . LYS A 1 100 ? 8.465 9.451 -25.910 1.00 91.62 100 LYS A C 1
ATOM 773 O O . LYS A 1 100 ? 8.422 9.783 -24.729 1.00 91.62 100 LYS A O 1
ATOM 778 N N . GLN A 1 101 ? 8.391 8.180 -26.301 1.00 94.56 101 GLN A N 1
ATOM 779 C CA . GLN A 1 101 ? 8.258 7.065 -25.359 1.00 94.56 101 GLN A CA 1
ATOM 780 C C . GLN A 1 101 ? 9.472 6.954 -24.419 1.00 94.56 101 GLN A C 1
ATOM 782 O O . GLN A 1 101 ? 9.298 6.671 -23.232 1.00 94.56 101 GLN A O 1
ATOM 787 N N . ALA A 1 102 ? 10.687 7.205 -24.922 1.00 94.94 102 ALA A N 1
ATOM 788 C CA . ALA A 1 102 ? 11.910 7.201 -24.119 1.00 94.94 102 ALA A CA 1
ATOM 789 C C . ALA A 1 102 ? 11.883 8.310 -23.064 1.00 94.94 102 ALA A C 1
ATOM 791 O O . ALA A 1 102 ? 12.118 8.037 -21.886 1.00 94.94 102 ALA A O 1
ATOM 792 N N . LYS A 1 103 ? 11.468 9.515 -23.471 1.00 93.81 103 LYS A N 1
ATOM 793 C CA . LYS A 1 103 ? 11.282 10.659 -22.580 1.00 93.81 103 LYS A CA 1
ATOM 794 C C . LYS A 1 103 ? 10.291 10.378 -21.461 1.00 93.81 103 LYS A C 1
ATOM 796 O O . LYS A 1 103 ? 10.637 10.557 -20.296 1.00 93.81 103 LYS A O 1
ATOM 801 N N . GLU A 1 104 ? 9.099 9.889 -21.799 1.00 94.44 104 GLU A N 1
ATOM 802 C CA . GLU A 1 104 ? 8.071 9.529 -20.813 1.00 94.44 104 GLU A CA 1
ATOM 803 C C . GLU A 1 104 ? 8.607 8.506 -19.800 1.00 94.44 104 GLU A C 1
ATOM 805 O O . GLU A 1 104 ? 8.444 8.665 -18.589 1.00 94.44 104 GLU A O 1
ATOM 810 N N . LYS A 1 105 ? 9.294 7.460 -20.279 1.00 95.38 105 LYS A N 1
ATOM 811 C CA . LYS A 1 105 ? 9.863 6.433 -19.401 1.00 95.38 105 LYS A CA 1
ATOM 812 C C . LYS A 1 105 ? 10.965 6.997 -18.506 1.00 95.38 105 LYS A C 1
ATOM 814 O O . LYS A 1 105 ? 11.013 6.651 -17.326 1.00 95.38 105 LYS A O 1
ATOM 819 N N . ARG A 1 106 ? 11.833 7.856 -19.040 1.00 95.81 106 ARG A N 1
ATOM 820 C CA . ARG A 1 106 ? 12.926 8.462 -18.280 1.00 95.81 106 ARG A CA 1
ATOM 821 C C . ARG A 1 106 ? 12.402 9.389 -17.193 1.00 95.81 106 ARG A C 1
ATOM 823 O O . ARG A 1 106 ? 12.898 9.323 -16.078 1.00 95.81 106 ARG A O 1
ATOM 830 N N . GLU A 1 107 ? 11.401 10.214 -17.491 1.00 95.88 107 GLU A N 1
ATOM 831 C CA . GLU A 1 107 ? 10.770 11.094 -16.498 1.00 95.88 107 GLU A CA 1
ATOM 832 C C . GLU A 1 107 ? 10.206 10.289 -15.320 1.00 95.88 107 GLU A C 1
ATOM 834 O O . GLU A 1 107 ? 10.409 10.663 -14.166 1.00 95.88 107 GLU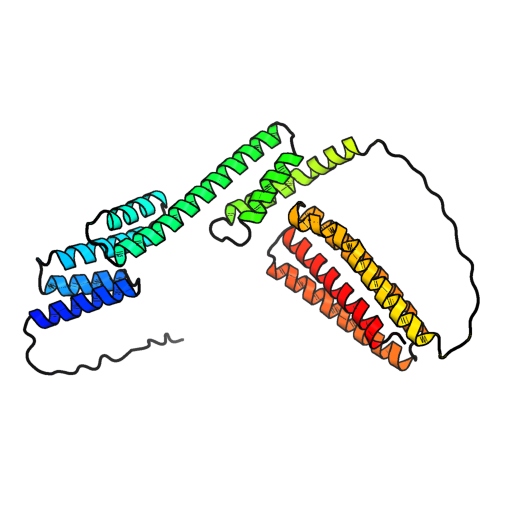 A O 1
ATOM 839 N N . VAL A 1 108 ? 9.588 9.131 -15.585 1.00 94.38 108 VAL A N 1
ATOM 840 C CA . VAL A 1 108 ? 9.151 8.209 -14.523 1.00 94.38 108 VAL A CA 1
ATOM 841 C C . VAL A 1 108 ? 10.332 7.709 -13.685 1.00 94.38 108 VAL A C 1
ATOM 843 O O . VAL A 1 108 ? 10.239 7.725 -12.460 1.00 94.38 108 VAL A O 1
ATOM 846 N N . LEU A 1 109 ? 11.433 7.281 -14.312 1.00 95.25 109 LEU A N 1
ATOM 847 C CA . LEU A 1 109 ? 12.612 6.782 -13.590 1.00 95.25 109 LEU A CA 1
ATOM 848 C C . LEU A 1 109 ? 13.303 7.873 -12.760 1.00 95.25 109 LEU A C 1
ATOM 850 O O . LEU A 1 109 ? 13.696 7.616 -11.627 1.00 95.25 109 LEU A O 1
ATOM 854 N N . VAL A 1 110 ? 13.415 9.090 -13.296 1.00 95.75 110 VAL A N 1
ATOM 855 C CA . VAL A 1 110 ? 13.988 10.243 -12.586 1.00 95.75 110 VAL A CA 1
ATOM 856 C C . VAL A 1 110 ? 13.134 10.591 -11.370 1.00 95.75 110 VAL A C 1
ATOM 858 O O . VAL A 1 110 ? 13.662 10.668 -10.268 1.00 95.75 110 VAL A O 1
ATOM 861 N N . ASN A 1 111 ? 11.811 10.690 -11.533 1.00 93.62 111 ASN A N 1
ATOM 862 C CA . ASN A 1 111 ? 10.910 10.957 -10.410 1.00 93.62 111 ASN A CA 1
ATOM 863 C C . ASN A 1 111 ? 10.996 9.863 -9.332 1.00 93.62 111 ASN A C 1
ATOM 865 O O . ASN A 1 111 ? 11.016 10.171 -8.143 1.00 93.62 111 ASN A O 1
ATOM 869 N N . GLN A 1 112 ? 11.082 8.589 -9.733 1.00 91.81 112 GLN A N 1
ATOM 870 C CA . GLN A 1 112 ? 11.274 7.475 -8.798 1.00 91.81 112 GLN A CA 1
ATOM 871 C C . GLN A 1 112 ? 12.597 7.591 -8.035 1.00 91.81 112 GLN A C 1
ATOM 873 O O . GLN A 1 112 ? 12.613 7.397 -6.821 1.00 91.81 112 GLN A O 1
ATOM 878 N N . LYS A 1 113 ? 13.686 7.934 -8.731 1.00 93.81 113 LYS A N 1
ATOM 879 C CA . LYS A 1 113 ? 15.004 8.153 -8.127 1.00 93.81 113 LYS A CA 1
ATOM 880 C C . LYS A 1 113 ? 14.988 9.328 -7.143 1.00 93.81 113 LYS A C 1
ATOM 882 O O . LYS A 1 113 ? 15.546 9.216 -6.055 1.00 93.81 113 LYS A O 1
ATOM 887 N N . ASP A 1 114 ? 14.324 10.427 -7.490 1.00 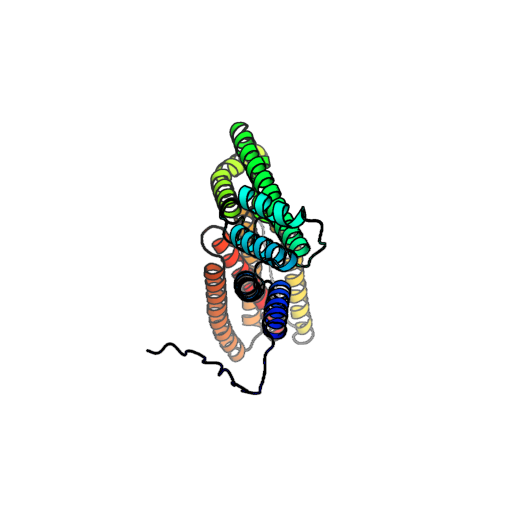94.31 114 ASP A N 1
ATOM 888 C CA . ASP A 1 114 ? 14.210 11.607 -6.629 1.00 94.31 114 ASP A CA 1
ATOM 889 C C . ASP A 1 114 ? 13.376 11.319 -5.368 1.00 94.31 114 ASP A C 1
ATOM 891 O O . ASP A 1 114 ? 13.762 11.714 -4.263 1.00 94.31 114 ASP A O 1
ATOM 895 N N . GLU A 1 115 ? 12.260 10.588 -5.501 1.00 94.88 115 GLU A N 1
ATOM 896 C CA . GLU A 1 115 ? 11.483 10.087 -4.358 1.00 94.88 115 GLU A CA 1
ATOM 897 C C . GLU A 1 115 ? 12.332 9.153 -3.477 1.00 94.88 115 GLU A C 1
ATOM 899 O O . GLU A 1 115 ? 12.332 9.283 -2.251 1.00 94.88 115 GLU A O 1
ATOM 904 N N . GLU A 1 116 ? 13.103 8.245 -4.078 1.00 93.94 116 GLU A N 1
ATOM 905 C CA . GLU A 1 116 ? 13.990 7.343 -3.343 1.00 93.94 116 GLU A CA 1
ATOM 906 C C . GLU A 1 116 ? 15.043 8.114 -2.531 1.00 93.94 116 GLU A C 1
ATOM 908 O O . GLU A 1 116 ? 15.237 7.859 -1.338 1.00 93.94 116 GLU A O 1
ATOM 913 N N . GLU A 1 117 ? 15.691 9.098 -3.151 1.00 95.94 117 GLU A N 1
ATOM 914 C CA . GLU A 1 117 ? 16.691 9.944 -2.505 1.00 95.94 117 GLU A CA 1
ATOM 915 C C . GLU A 1 117 ? 16.079 10.790 -1.377 1.00 95.94 117 GLU A C 1
ATOM 917 O O . GLU A 1 117 ? 16.681 10.954 -0.310 1.00 95.94 117 GLU A O 1
ATOM 922 N N . LYS A 1 118 ? 14.845 11.278 -1.559 1.00 96.88 118 LYS A N 1
ATOM 923 C CA . LYS A 1 118 ? 14.073 11.928 -0.491 1.00 96.88 118 LYS A CA 1
ATOM 924 C C . LYS A 1 118 ? 13.904 10.988 0.707 1.00 96.88 118 LYS A C 1
ATOM 926 O O . LYS A 1 118 ? 14.196 11.396 1.833 1.00 96.88 118 LYS A O 1
ATOM 931 N N . TYR A 1 119 ? 13.473 9.742 0.497 1.00 95.75 119 TYR A N 1
ATOM 932 C CA . TYR A 1 119 ? 13.268 8.790 1.596 1.00 95.75 119 TYR A CA 1
ATOM 933 C C . TYR A 1 119 ? 14.576 8.389 2.283 1.00 95.75 119 TYR A C 1
ATOM 935 O O . TYR A 1 119 ? 14.609 8.312 3.513 1.00 95.75 119 TYR A O 1
ATOM 943 N N . LYS A 1 120 ? 15.676 8.225 1.535 1.00 96.19 120 LYS A N 1
ATOM 944 C CA . LYS A 1 120 ? 17.019 8.015 2.108 1.00 96.19 120 LYS A CA 1
ATOM 945 C C . LYS A 1 120 ? 17.420 9.159 3.039 1.00 96.19 120 LYS A C 1
ATOM 947 O O . LYS A 1 120 ? 17.834 8.913 4.173 1.00 96.19 120 LYS A O 1
ATOM 952 N N . LYS A 1 121 ? 17.232 10.409 2.606 1.00 97.06 121 LYS A N 1
ATOM 953 C CA . LYS A 1 121 ? 17.517 11.600 3.426 1.00 97.06 121 LYS A CA 1
ATOM 954 C C . LYS A 1 121 ? 16.645 11.667 4.677 1.00 97.06 121 LYS A C 1
ATOM 956 O O . LYS A 1 121 ? 17.144 11.997 5.751 1.00 97.06 121 LYS A O 1
ATOM 961 N N . MET A 1 122 ? 15.360 11.336 4.563 1.00 96.31 122 MET A N 1
ATOM 962 C CA . MET A 1 122 ? 14.464 11.284 5.720 1.00 96.31 122 MET A CA 1
ATOM 963 C C . MET A 1 122 ? 14.895 10.215 6.731 1.00 96.31 122 MET A C 1
ATOM 965 O O . MET A 1 122 ? 14.926 10.501 7.924 1.00 96.31 122 MET A O 1
ATOM 969 N N . LEU A 1 123 ? 15.293 9.022 6.278 1.00 94.81 123 LEU A N 1
ATOM 970 C CA . LEU A 1 123 ? 15.806 7.971 7.165 1.00 94.81 123 LEU A CA 1
ATOM 971 C C . LEU A 1 123 ? 17.127 8.369 7.838 1.00 94.81 123 LEU A C 1
ATOM 973 O O . LEU A 1 123 ? 17.297 8.130 9.029 1.00 94.81 123 LEU A O 1
ATOM 977 N N . ALA A 1 124 ? 18.033 9.044 7.127 1.00 95.81 124 ALA A N 1
ATOM 978 C CA . ALA A 1 124 ? 19.246 9.588 7.739 1.00 95.81 124 ALA A CA 1
ATOM 979 C C . ALA A 1 124 ? 18.919 10.618 8.838 1.00 95.81 124 ALA A C 1
ATOM 981 O O . ALA A 1 124 ? 19.510 10.596 9.918 1.00 95.81 124 ALA A O 1
ATOM 982 N N . LYS A 1 125 ? 17.923 11.482 8.598 1.00 95.12 125 LYS A N 1
ATOM 983 C CA . LYS A 1 125 ? 17.423 12.429 9.602 1.00 95.12 125 LYS A CA 1
ATOM 984 C C . LYS A 1 125 ? 16.777 11.722 10.796 1.00 95.12 125 LYS A C 1
ATOM 986 O O . LYS A 1 125 ? 16.917 12.192 11.919 1.00 95.12 125 LYS A O 1
ATOM 991 N N . VAL A 1 126 ? 16.084 10.604 10.580 1.00 93.56 126 VAL A N 1
ATOM 992 C CA . VAL A 1 126 ? 15.537 9.784 11.671 1.00 93.56 126 VAL A CA 1
ATOM 993 C C . VAL A 1 126 ? 16.649 9.297 12.599 1.00 93.56 126 VAL A C 1
ATOM 995 O O . VAL A 1 126 ? 16.493 9.396 13.813 1.00 93.56 126 VAL A O 1
ATOM 998 N N . GLU A 1 127 ? 17.778 8.831 12.063 1.00 92.50 127 GLU A N 1
ATOM 999 C CA . GLU A 1 127 ? 18.909 8.400 12.896 1.00 92.50 127 GLU A CA 1
ATOM 1000 C C . GLU A 1 127 ? 19.524 9.557 13.701 1.00 92.50 127 GLU A C 1
ATOM 1002 O O . GLU A 1 127 ? 19.792 9.403 14.893 1.00 92.50 127 GLU A O 1
ATOM 1007 N N . ASP A 1 128 ? 19.663 10.745 13.105 1.00 92.94 128 ASP A N 1
ATOM 1008 C CA . ASP A 1 128 ? 20.094 11.950 13.831 1.00 92.94 128 ASP A CA 1
ATOM 1009 C C . ASP A 1 128 ? 19.125 12.315 14.974 1.00 92.94 128 ASP A C 1
ATOM 1011 O O . ASP A 1 128 ? 19.538 12.518 16.119 1.00 92.94 128 ASP A O 1
ATOM 1015 N N . LEU A 1 129 ? 17.816 12.310 14.706 1.00 92.31 129 LEU A N 1
ATOM 1016 C CA . LEU A 1 129 ? 16.795 12.600 15.717 1.00 92.31 129 LEU A CA 1
ATOM 1017 C C . LEU A 1 129 ? 16.779 11.562 16.848 1.00 92.31 129 LEU A C 1
ATOM 1019 O O . LEU A 1 129 ? 16.614 11.936 18.010 1.00 92.31 129 LEU A O 1
ATOM 1023 N N . LYS A 1 130 ? 17.001 10.276 16.548 1.00 87.88 130 LYS A N 1
ATOM 1024 C CA . LYS A 1 130 ? 17.141 9.227 17.573 1.00 87.88 130 LYS A CA 1
ATOM 1025 C C . LYS A 1 130 ? 18.342 9.477 18.480 1.00 87.88 130 LYS A C 1
ATOM 1027 O O . LYS A 1 130 ? 18.213 9.324 19.694 1.00 87.88 130 LYS A O 1
ATOM 1032 N N . ASN A 1 131 ? 19.481 9.877 17.914 1.00 88.94 131 ASN A N 1
ATOM 1033 C CA . ASN A 1 131 ? 20.679 10.218 18.688 1.00 88.94 131 ASN A CA 1
ATOM 1034 C C . ASN A 1 131 ? 20.439 11.433 19.593 1.00 88.94 131 ASN A C 1
ATOM 1036 O O . ASN A 1 131 ? 20.922 11.471 20.722 1.00 88.94 131 ASN A O 1
ATOM 1040 N N . GLN A 1 132 ? 19.629 12.387 19.128 1.00 88.69 132 GLN A N 1
ATOM 1041 C CA . GLN A 1 132 ? 19.171 13.538 19.911 1.00 88.69 132 GLN A CA 1
ATOM 1042 C C . GLN A 1 132 ? 18.033 13.208 20.892 1.00 88.69 132 GLN A C 1
ATOM 1044 O O . GLN A 1 132 ? 17.555 14.111 21.573 1.00 88.69 132 GLN A O 1
ATOM 1049 N N . GLN A 1 133 ? 17.583 11.949 20.961 1.00 85.56 133 GLN A N 1
ATOM 1050 C CA . GLN A 1 133 ? 16.437 11.506 21.765 1.00 85.56 133 GLN A CA 1
ATOM 1051 C C . GLN A 1 133 ? 15.125 12.248 21.447 1.00 85.56 133 GLN A C 1
ATOM 1053 O O . GLN A 1 133 ? 14.237 12.327 22.279 1.00 85.56 133 GLN A O 1
ATOM 1058 N N . LYS A 1 134 ? 14.969 12.777 20.230 1.00 85.12 134 LYS A N 1
ATOM 1059 C CA . LYS A 1 134 ? 13.773 13.503 19.776 1.00 85.12 134 LYS A CA 1
ATOM 1060 C C . LYS A 1 134 ? 12.734 12.544 19.197 1.00 85.12 134 LYS A C 1
ATOM 1062 O O . LYS A 1 134 ? 12.519 12.489 17.984 1.00 85.12 134 LYS A O 1
ATOM 1067 N N . PHE A 1 135 ? 12.140 11.706 20.049 1.00 81.06 135 PHE A N 1
ATOM 1068 C CA . PHE A 1 135 ? 11.315 10.583 19.584 1.00 81.06 135 PHE A CA 1
ATOM 1069 C C . PHE A 1 135 ? 9.988 11.019 18.946 1.00 81.06 135 PHE A C 1
ATOM 1071 O O . PHE A 1 135 ? 9.511 10.350 18.029 1.00 81.06 135 PHE A O 1
ATOM 1078 N N . MET A 1 136 ? 9.432 12.167 19.338 1.00 78.31 136 MET A N 1
ATOM 1079 C CA . MET A 1 136 ? 8.250 12.735 18.678 1.00 78.31 136 MET A CA 1
ATOM 1080 C C . MET A 1 136 ? 8.535 13.128 17.222 1.00 78.31 136 MET A C 1
ATOM 1082 O O . MET A 1 136 ? 7.755 12.816 16.323 1.00 78.31 136 MET A O 1
ATOM 1086 N N . GLU A 1 137 ? 9.679 13.751 16.951 1.00 86.31 137 GLU A N 1
ATOM 1087 C CA . GLU A 1 137 ? 10.097 14.106 15.596 1.00 86.31 137 GLU A CA 1
ATOM 1088 C C . GLU A 1 137 ? 10.485 12.872 14.773 1.00 86.31 137 GLU A C 1
ATOM 1090 O O . GLU A 1 137 ? 10.223 12.838 13.569 1.00 86.31 137 GLU A O 1
ATOM 1095 N N . VAL A 1 138 ? 11.064 11.844 15.408 1.00 86.62 138 VAL A N 1
ATOM 1096 C CA . VAL A 1 138 ? 11.290 10.531 14.776 1.00 86.62 138 VAL A CA 1
ATOM 1097 C C . VAL A 1 138 ? 9.968 9.953 14.271 1.00 86.62 138 VAL A C 1
ATOM 1099 O O . VAL A 1 138 ? 9.886 9.550 13.110 1.00 86.62 138 VAL A O 1
ATOM 1102 N N . LYS A 1 139 ? 8.928 9.954 15.115 1.00 83.19 139 LYS A N 1
ATOM 1103 C CA . LYS A 1 139 ? 7.586 9.478 14.752 1.00 83.19 139 LYS A CA 1
ATOM 1104 C C . LYS A 1 139 ? 7.032 10.227 13.546 1.00 83.19 139 LYS A C 1
ATOM 1106 O O . LYS A 1 139 ? 6.602 9.590 12.589 1.00 83.19 139 LYS A O 1
ATOM 1111 N N . GLU A 1 140 ? 7.082 11.557 13.571 1.00 85.00 140 GLU A N 1
ATOM 1112 C CA . GLU A 1 140 ? 6.553 12.387 12.486 1.00 85.00 140 GLU A CA 1
ATOM 1113 C C . GLU A 1 140 ? 7.261 12.095 11.154 1.00 85.00 140 GLU A C 1
ATOM 1115 O O . GLU A 1 140 ? 6.611 11.869 10.134 1.00 85.00 140 GLU A O 1
ATOM 1120 N N . GLN A 1 141 ? 8.598 12.018 11.159 1.00 90.81 141 GLN A N 1
ATOM 1121 C CA . GLN A 1 141 ? 9.372 11.701 9.952 1.00 90.81 141 GLN A CA 1
ATOM 1122 C C . GLN A 1 141 ? 9.027 10.312 9.402 1.00 90.81 141 GLN A C 1
ATOM 1124 O O . GLN A 1 141 ? 8.802 10.161 8.200 1.00 90.81 141 GLN A O 1
ATOM 1129 N N . LEU A 1 142 ? 8.958 9.299 10.268 1.00 87.88 142 LEU A N 1
ATOM 1130 C CA . LEU A 1 142 ? 8.658 7.933 9.849 1.00 87.88 142 LEU A CA 1
ATOM 1131 C C . LEU A 1 142 ? 7.214 7.787 9.340 1.00 87.88 142 LEU A C 1
ATOM 1133 O O . LEU A 1 142 ? 6.994 7.094 8.347 1.00 87.88 142 LEU A O 1
ATOM 1137 N N . ASN A 1 143 ? 6.244 8.481 9.943 1.00 85.88 143 ASN A N 1
ATOM 1138 C CA . ASN A 1 143 ? 4.850 8.493 9.487 1.00 85.88 143 ASN A CA 1
ATOM 1139 C C . ASN A 1 143 ? 4.701 9.073 8.078 1.00 85.88 143 ASN A C 1
ATOM 1141 O O . ASN A 1 143 ? 3.937 8.541 7.269 1.00 85.88 143 ASN A O 1
ATOM 1145 N N . VAL A 1 144 ? 5.463 10.119 7.745 1.00 90.50 144 VAL A N 1
ATOM 1146 C CA . VAL A 1 144 ? 5.484 10.659 6.379 1.00 90.50 144 VAL A CA 1
ATOM 1147 C C . VAL A 1 144 ? 5.990 9.605 5.389 1.00 90.50 144 VAL A C 1
ATOM 1149 O O . VAL A 1 144 ? 5.350 9.409 4.355 1.00 90.50 144 VAL A O 1
ATOM 1152 N N . ILE A 1 145 ? 7.068 8.876 5.713 1.00 91.81 145 ILE A N 1
ATOM 1153 C CA . ILE A 1 145 ? 7.578 7.791 4.852 1.00 91.81 145 ILE A CA 1
ATOM 1154 C C . ILE A 1 145 ? 6.508 6.712 4.673 1.00 91.81 145 ILE A C 1
ATOM 1156 O O . ILE A 1 145 ? 6.219 6.329 3.543 1.00 91.81 145 ILE A O 1
ATOM 1160 N N . ILE A 1 146 ? 5.884 6.243 5.757 1.00 85.94 146 ILE A N 1
ATOM 1161 C CA . ILE A 1 146 ? 4.843 5.204 5.707 1.00 85.94 146 ILE A CA 1
ATOM 1162 C C . ILE A 1 146 ? 3.695 5.637 4.797 1.00 85.94 146 ILE A C 1
ATOM 1164 O O . ILE A 1 146 ? 3.352 4.909 3.868 1.00 85.94 146 ILE A O 1
ATOM 1168 N N . ARG A 1 147 ? 3.145 6.835 5.019 1.00 87.31 147 ARG A N 1
ATOM 1169 C CA . ARG A 1 147 ? 2.007 7.356 4.256 1.00 87.31 147 ARG A CA 1
ATOM 1170 C C . ARG A 1 147 ? 2.318 7.492 2.767 1.00 87.31 147 ARG A C 1
ATOM 1172 O O . ARG A 1 147 ? 1.490 7.133 1.939 1.00 87.31 147 ARG A O 1
ATOM 1179 N N . GLU A 1 148 ? 3.490 8.014 2.414 1.00 90.81 148 GLU A N 1
ATOM 1180 C CA . GLU A 1 148 ? 3.832 8.259 1.008 1.00 90.81 148 GLU A CA 1
ATOM 1181 C C . GLU A 1 148 ? 4.278 7.001 0.244 1.00 90.81 148 GLU A C 1
ATOM 1183 O O . GLU A 1 148 ? 4.190 6.969 -0.987 1.00 90.81 148 GLU A O 1
ATOM 1188 N N . THR A 1 149 ? 4.756 5.973 0.953 1.00 89.06 149 THR A N 1
ATOM 1189 C CA . THR A 1 149 ? 5.249 4.718 0.354 1.00 89.06 149 THR A CA 1
ATOM 1190 C C . THR A 1 149 ? 4.227 3.581 0.391 1.00 89.06 149 THR A C 1
ATOM 1192 O O . THR A 1 149 ? 4.406 2.571 -0.294 1.00 89.06 149 THR A O 1
ATOM 1195 N N . GLN A 1 150 ? 3.135 3.731 1.144 1.00 84.88 150 GLN A N 1
ATOM 1196 C CA . GLN A 1 150 ? 2.080 2.727 1.253 1.00 84.88 150 GLN A CA 1
ATOM 1197 C C . GLN A 1 150 ? 1.499 2.362 -0.121 1.00 84.88 150 GLN A C 1
ATOM 1199 O O . GLN A 1 150 ? 1.088 3.218 -0.899 1.00 84.88 150 GLN A O 1
ATOM 1204 N N . GLY A 1 151 ? 1.465 1.060 -0.422 1.00 79.44 151 GLY A N 1
ATOM 1205 C CA . GLY A 1 151 ? 0.925 0.529 -1.678 1.00 79.44 151 GLY A CA 1
ATOM 1206 C C . GLY A 1 151 ? 1.821 0.714 -2.912 1.00 79.44 151 GLY A C 1
ATOM 1207 O O . GLY A 1 151 ? 1.484 0.191 -3.972 1.00 79.44 151 GLY A O 1
ATOM 1208 N N . LYS A 1 152 ? 2.967 1.401 -2.799 1.00 85.94 152 LYS A N 1
ATOM 1209 C CA . LYS A 1 152 ? 3.931 1.569 -3.898 1.00 85.94 152 LYS A CA 1
ATOM 1210 C C . LYS A 1 152 ? 4.965 0.436 -3.867 1.00 85.94 152 LYS A C 1
ATOM 1212 O O . LYS A 1 152 ? 5.853 0.431 -3.014 1.00 85.94 152 LYS A O 1
ATOM 1217 N N . GLU A 1 153 ? 4.877 -0.520 -4.797 1.00 82.62 153 GLU A N 1
ATOM 1218 C CA . GLU A 1 153 ? 5.753 -1.709 -4.805 1.00 82.62 153 GLU A CA 1
ATOM 1219 C C . GLU A 1 153 ? 7.244 -1.334 -4.878 1.00 82.62 153 GLU A C 1
ATOM 1221 O O . GLU A 1 153 ? 8.053 -1.919 -4.158 1.00 82.62 153 GLU A O 1
ATOM 1226 N N . GLN A 1 154 ? 7.601 -0.294 -5.641 1.00 85.62 154 GLN A N 1
ATOM 1227 C CA . GLN A 1 154 ? 8.982 0.187 -5.747 1.00 85.62 154 GLN A CA 1
ATOM 1228 C C . GLN A 1 154 ? 9.550 0.755 -4.432 1.00 85.62 154 GLN A C 1
ATOM 1230 O O . GLN A 1 154 ? 10.764 0.792 -4.261 1.00 85.62 154 GLN A O 1
ATOM 1235 N N . PHE A 1 155 ? 8.701 1.146 -3.471 1.00 93.00 155 PHE A N 1
ATOM 1236 C CA . PHE A 1 155 ? 9.130 1.689 -2.172 1.00 93.00 155 PHE A CA 1
ATOM 1237 C C . PHE A 1 155 ? 8.787 0.790 -0.982 1.00 93.00 155 PHE A C 1
ATOM 1239 O O . PHE A 1 155 ? 8.894 1.200 0.175 1.00 93.00 155 PHE A O 1
ATOM 1246 N N . LYS A 1 156 ? 8.432 -0.471 -1.237 1.00 88.75 156 LYS A N 1
ATOM 1247 C CA . LYS A 1 156 ? 8.066 -1.445 -0.201 1.00 88.75 156 LYS A CA 1
ATOM 1248 C C . LYS A 1 156 ? 9.138 -1.625 0.877 1.00 88.75 156 LYS A C 1
ATOM 1250 O O . LYS A 1 156 ? 8.809 -1.868 2.037 1.00 88.75 156 LYS A O 1
ATOM 1255 N N . VAL A 1 157 ? 10.417 -1.515 0.510 1.00 88.88 157 VAL A N 1
ATOM 1256 C CA . VAL A 1 157 ? 11.539 -1.604 1.459 1.00 88.88 157 VAL A CA 1
ATOM 1257 C C . VAL A 1 157 ? 11.515 -0.430 2.442 1.00 88.88 157 VAL A C 1
ATOM 1259 O O . VAL A 1 157 ? 11.602 -0.660 3.646 1.00 88.88 157 VAL A O 1
ATOM 1262 N N . TYR A 1 158 ? 11.306 0.798 1.957 1.00 92.06 158 TYR A N 1
ATOM 1263 C CA . TYR A 1 158 ? 11.184 1.998 2.794 1.00 92.06 158 TYR A CA 1
ATOM 1264 C C . TYR A 1 158 ? 9.962 1.926 3.708 1.00 92.06 158 TYR A C 1
ATOM 1266 O O . TYR A 1 158 ? 10.079 2.179 4.905 1.00 92.06 158 TYR A O 1
ATOM 1274 N N . TYR A 1 159 ? 8.818 1.489 3.173 1.00 83.69 159 TYR A N 1
ATOM 1275 C CA . TYR A 1 159 ? 7.600 1.269 3.953 1.00 83.69 159 TYR A CA 1
ATOM 1276 C C . TYR A 1 159 ? 7.826 0.298 5.123 1.00 83.69 159 TYR A C 1
ATOM 1278 O O . TYR A 1 159 ? 7.454 0.584 6.264 1.00 83.69 159 TYR A O 1
ATOM 1286 N N . ARG A 1 160 ? 8.444 -0.862 4.856 1.00 80.25 160 ARG A N 1
ATOM 1287 C CA . ARG A 1 160 ? 8.731 -1.877 5.884 1.00 80.25 160 ARG A CA 1
ATOM 1288 C C . ARG A 1 160 ? 9.709 -1.360 6.929 1.00 80.25 160 ARG A C 1
ATOM 1290 O O . ARG A 1 160 ? 9.437 -1.486 8.118 1.00 80.25 160 ARG A O 1
ATOM 1297 N N . ASN A 1 161 ? 10.804 -0.756 6.472 1.00 88.69 161 ASN A N 1
ATOM 1298 C CA . ASN A 1 161 ? 11.828 -0.193 7.339 1.00 88.69 161 ASN A CA 1
ATOM 1299 C C . ASN A 1 161 ? 11.221 0.856 8.285 1.00 88.69 161 ASN A C 1
ATOM 1301 O O . ASN A 1 161 ? 11.401 0.766 9.497 1.00 88.69 161 ASN A O 1
ATOM 1305 N N . ALA A 1 162 ? 10.419 1.787 7.758 1.00 87.62 162 ALA A N 1
ATOM 1306 C CA . ALA A 1 162 ? 9.812 2.825 8.576 1.00 87.62 162 ALA A CA 1
ATOM 1307 C C . ALA A 1 162 ? 8.849 2.256 9.634 1.00 87.62 162 ALA A C 1
ATOM 1309 O O . ALA A 1 162 ? 8.922 2.643 10.798 1.00 87.62 162 ALA A O 1
ATOM 1310 N N . ASN A 1 163 ? 8.005 1.282 9.272 1.00 80.31 163 ASN A N 1
ATOM 1311 C CA . ASN A 1 163 ? 7.109 0.608 10.222 1.00 80.31 163 ASN A CA 1
ATOM 1312 C C . ASN A 1 163 ? 7.864 -0.138 11.335 1.00 80.31 163 ASN A C 1
ATOM 1314 O O . ASN A 1 163 ? 7.453 -0.104 12.500 1.00 80.31 163 ASN A O 1
ATOM 1318 N N . GLU A 1 164 ? 8.963 -0.812 10.993 1.00 81.88 164 GLU A N 1
AT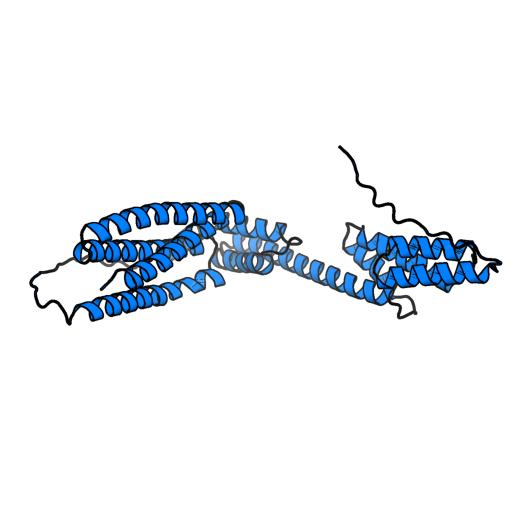OM 1319 C CA . GLU A 1 164 ? 9.798 -1.515 11.966 1.00 81.88 164 GLU A CA 1
ATOM 1320 C C . GLU A 1 164 ? 10.443 -0.529 12.948 1.00 81.88 164 GLU A C 1
ATOM 1322 O O . GLU A 1 164 ? 10.331 -0.698 14.165 1.00 81.88 164 GLU A O 1
ATOM 1327 N N . GLN A 1 165 ? 11.032 0.553 12.435 1.00 85.38 165 GLN A N 1
ATOM 1328 C CA . GLN A 1 165 ? 11.650 1.585 13.266 1.00 85.38 165 GLN A CA 1
ATOM 1329 C C . GLN A 1 165 ? 10.646 2.305 14.175 1.00 85.38 165 GLN A C 1
ATOM 1331 O O . GLN A 1 165 ? 10.958 2.581 15.339 1.00 85.38 165 GLN A O 1
ATOM 1336 N N . ILE A 1 166 ? 9.435 2.589 13.682 1.00 81.44 166 ILE A N 1
ATOM 1337 C CA . ILE A 1 166 ? 8.359 3.133 14.520 1.00 81.44 166 ILE A CA 1
ATOM 1338 C C . ILE A 1 166 ? 8.057 2.168 15.658 1.00 81.44 166 ILE A C 1
ATOM 1340 O O . ILE A 1 166 ? 8.061 2.570 16.816 1.00 81.44 166 ILE A O 1
ATOM 1344 N N . THR A 1 167 ? 7.861 0.886 15.349 1.00 74.81 167 THR A N 1
ATOM 1345 C CA . THR A 1 167 ? 7.523 -0.134 16.352 1.00 74.81 167 THR A CA 1
ATOM 1346 C C . THR A 1 167 ? 8.581 -0.218 17.457 1.00 74.81 167 THR A C 1
ATOM 1348 O O . THR A 1 167 ? 8.241 -0.276 18.637 1.00 74.81 167 THR A O 1
ATOM 1351 N N . GLN A 1 168 ? 9.865 -0.151 17.097 1.00 76.31 168 GLN A N 1
ATOM 1352 C CA . GLN A 1 168 ? 10.980 -0.168 18.052 1.00 76.31 168 GLN A CA 1
ATOM 1353 C C . GLN A 1 168 ? 11.088 1.111 18.898 1.00 76.31 168 GLN A C 1
ATOM 1355 O O . GLN A 1 168 ? 11.669 1.084 19.984 1.00 76.31 168 GLN A O 1
ATOM 1360 N N . SER A 1 169 ? 10.555 2.235 18.418 1.00 71.88 169 SER A N 1
ATOM 1361 C CA . SER A 1 169 ? 10.628 3.521 19.114 1.00 71.88 169 SER A CA 1
ATOM 1362 C C . SER A 1 169 ? 9.409 3.809 20.004 1.00 71.88 169 SER A C 1
ATOM 1364 O O . SER A 1 169 ? 9.536 4.614 20.926 1.00 71.88 169 SER A O 1
ATOM 1366 N N . VAL A 1 170 ? 8.293 3.076 19.841 1.00 62.94 170 VAL A N 1
ATOM 1367 C CA . VAL A 1 170 ? 7.078 3.182 20.683 1.00 62.94 170 VAL A CA 1
ATOM 1368 C C . VAL A 1 170 ? 7.361 3.128 22.192 1.00 62.94 170 VAL A C 1
ATOM 1370 O O . VAL A 1 170 ? 6.860 4.000 22.903 1.00 62.94 170 VAL A O 1
ATOM 1373 N N . PRO A 1 171 ? 8.173 2.190 22.728 1.00 61.19 171 PRO A N 1
ATOM 1374 C CA . PRO A 1 171 ? 8.420 2.136 24.170 1.00 61.19 171 PRO A CA 1
ATOM 1375 C C . PRO A 1 171 ? 9.065 3.417 24.718 1.00 61.19 171 PRO A C 1
ATOM 1377 O O . PRO A 1 171 ? 8.749 3.840 25.824 1.00 61.19 171 PRO A O 1
ATOM 1380 N N . LYS A 1 172 ? 9.924 4.071 23.923 1.00 63.81 172 LYS A N 1
ATOM 1381 C CA . LYS A 1 172 ? 10.621 5.304 24.317 1.00 63.81 172 LYS A CA 1
ATOM 1382 C C . LYS A 1 172 ? 9.714 6.537 24.237 1.00 63.81 172 LYS A C 1
ATOM 1384 O O . LYS A 1 172 ? 9.862 7.439 25.051 1.00 63.81 172 LYS A O 1
ATOM 1389 N N . MET A 1 173 ? 8.749 6.547 23.313 1.00 58.62 173 MET A N 1
ATOM 1390 C CA . MET A 1 173 ? 7.728 7.602 23.213 1.00 58.62 173 MET A CA 1
ATOM 1391 C C . MET A 1 173 ? 6.775 7.585 24.417 1.00 58.62 173 MET A C 1
ATOM 1393 O O . MET A 1 173 ? 6.467 8.632 24.976 1.00 58.62 173 MET A O 1
ATOM 1397 N N . ILE A 1 174 ? 6.366 6.391 24.865 1.00 55.25 174 ILE A N 1
ATOM 1398 C CA . ILE A 1 174 ? 5.503 6.220 26.047 1.00 55.25 174 ILE A CA 1
ATOM 1399 C C . ILE A 1 174 ? 6.207 6.710 27.325 1.00 55.25 174 ILE A C 1
ATOM 1401 O O . ILE A 1 174 ? 5.561 7.282 28.202 1.00 55.25 174 ILE A O 1
ATOM 1405 N N . ASP A 1 175 ? 7.522 6.515 27.441 1.00 55.19 175 ASP A N 1
ATOM 1406 C CA . ASP A 1 175 ? 8.299 7.017 28.579 1.00 55.19 175 ASP A CA 1
ATOM 1407 C C . ASP A 1 175 ? 8.425 8.551 28.584 1.00 55.19 175 ASP A C 1
ATOM 1409 O O . ASP A 1 175 ? 8.415 9.156 29.657 1.00 55.19 175 ASP A O 1
ATOM 1413 N N . GLU A 1 176 ? 8.509 9.203 27.420 1.00 53.78 176 GLU A N 1
ATOM 1414 C CA . GLU A 1 176 ? 8.490 10.671 27.326 1.00 53.78 176 GLU A CA 1
ATOM 1415 C C . GLU A 1 176 ? 7.124 11.269 27.679 1.00 53.78 176 GLU A C 1
ATOM 1417 O O . GLU A 1 176 ? 7.075 12.271 28.398 1.00 53.78 176 GLU A O 1
ATOM 1422 N N . ASP A 1 177 ? 6.027 10.642 27.246 1.00 46.53 177 ASP A N 1
ATOM 1423 C CA . ASP A 1 177 ? 4.671 11.073 27.612 1.00 46.53 177 ASP A CA 1
ATOM 1424 C C . ASP A 1 177 ? 4.408 10.880 29.112 1.00 46.53 177 ASP A C 1
ATOM 1426 O O . ASP A 1 177 ? 3.934 11.797 29.783 1.00 46.53 177 ASP A O 1
ATOM 1430 N N . LYS A 1 178 ? 4.832 9.752 29.700 1.00 47.62 178 LYS A N 1
ATOM 1431 C CA . LYS A 1 178 ? 4.735 9.530 31.157 1.00 47.62 178 LYS A CA 1
ATOM 1432 C C . LYS A 1 178 ? 5.558 10.526 31.978 1.00 47.62 178 LYS A C 1
ATOM 1434 O O . LYS A 1 178 ? 5.156 10.876 33.085 1.00 47.62 178 LYS A O 1
ATOM 1439 N N . ARG A 1 179 ? 6.701 10.998 31.463 1.00 47.84 179 ARG A N 1
ATOM 1440 C CA . ARG A 1 179 ? 7.508 12.051 32.114 1.00 47.84 179 ARG A CA 1
ATOM 1441 C C . ARG A 1 179 ? 6.830 13.423 32.075 1.00 47.84 179 ARG A C 1
ATOM 1443 O O . ARG A 1 179 ? 7.125 14.246 32.937 1.00 47.84 179 ARG A O 1
ATOM 1450 N N . LYS A 1 180 ? 5.937 13.670 31.111 1.00 46.97 180 LYS A N 1
ATOM 1451 C CA . LYS A 1 180 ? 5.143 14.906 31.016 1.00 46.97 180 LYS A CA 1
ATOM 1452 C C . LYS A 1 180 ? 3.837 14.843 31.815 1.00 46.97 180 LYS A C 1
ATOM 1454 O O . LYS A 1 180 ? 3.416 15.871 32.333 1.00 46.97 180 LYS A O 1
ATOM 1459 N N . ASP A 1 181 ? 3.240 13.660 31.961 1.00 38.41 181 ASP A N 1
ATOM 1460 C CA . ASP A 1 181 ? 1.904 13.475 32.555 1.00 38.41 181 ASP A CA 1
ATOM 1461 C C . ASP A 1 181 ? 1.910 13.182 34.074 1.00 38.41 181 ASP A C 1
ATOM 1463 O O . ASP A 1 181 ? 0.871 13.046 34.714 1.00 38.41 181 ASP A O 1
ATOM 1467 N N . GLY A 1 182 ? 3.086 13.126 34.708 1.00 29.56 182 GLY A N 1
ATOM 1468 C CA . GLY A 1 182 ? 3.242 12.837 36.142 1.00 29.56 182 GLY A CA 1
ATOM 1469 C C . GLY A 1 182 ? 2.727 13.907 37.121 1.00 29.56 182 GLY A C 1
ATOM 1470 O O . GLY A 1 182 ? 3.092 13.847 38.295 1.00 29.56 182 GLY A O 1
ATOM 1471 N N . ASN A 1 183 ? 1.925 14.887 36.685 1.00 32.31 183 ASN A N 1
ATOM 1472 C CA . ASN A 1 183 ? 1.501 16.011 37.528 1.00 32.31 183 ASN A CA 1
ATOM 1473 C C . ASN A 1 183 ? 0.000 16.353 37.499 1.00 32.31 183 ASN A C 1
ATOM 1475 O O . ASN A 1 183 ? -0.352 17.519 37.663 1.00 32.31 183 ASN A O 1
ATOM 1479 N N . LEU A 1 184 ? -0.893 15.368 37.357 1.00 29.16 184 LEU A N 1
ATOM 1480 C CA . LEU A 1 184 ? -2.319 15.550 37.662 1.00 29.16 184 LEU A CA 1
ATOM 1481 C C . LEU A 1 184 ? -2.869 14.355 38.458 1.00 29.16 184 LEU A C 1
ATOM 1483 O O . LEU A 1 184 ? -3.125 13.276 37.931 1.00 29.16 184 LEU A O 1
ATOM 1487 N N . LYS A 1 185 ? -3.033 14.574 39.768 1.00 34.62 185 LYS A N 1
ATOM 1488 C CA . LYS A 1 185 ? -3.936 13.807 40.634 1.00 34.62 185 LYS A CA 1
ATOM 1489 C C . LYS A 1 185 ? -5.349 14.359 40.460 1.00 34.62 185 LYS A C 1
ATOM 1491 O O . LYS A 1 185 ? -5.492 15.571 40.482 1.00 34.62 185 LYS A O 1
ATOM 1496 N N . GLU A 1 186 ? -6.343 13.479 40.411 1.00 26.69 186 GLU A N 1
ATOM 1497 C CA . GLU A 1 186 ? -7.663 13.617 41.056 1.00 26.69 186 GLU A CA 1
ATOM 1498 C C . GLU A 1 186 ? -8.399 12.288 40.826 1.00 26.69 186 GLU A C 1
ATOM 1500 O O . GLU A 1 186 ? -8.509 11.799 39.707 1.00 26.69 186 GLU A O 1
ATOM 1505 N N . GLU A 1 187 ? -8.547 11.466 41.859 1.00 26.09 187 GLU A N 1
ATOM 1506 C CA . GLU A 1 187 ? -9.608 11.493 42.874 1.00 26.09 187 GLU A CA 1
ATOM 1507 C C . GLU A 1 187 ? -10.960 10.966 42.382 1.00 26.09 187 GLU A C 1
ATOM 1509 O O . GLU A 1 187 ? -11.466 11.231 41.300 1.00 26.09 187 GLU A O 1
ATOM 1514 N N . ASN A 1 188 ? -11.489 10.110 43.242 1.00 27.31 188 ASN A N 1
ATOM 1515 C CA . ASN A 1 188 ? -12.527 9.128 43.036 1.00 27.31 188 ASN A CA 1
ATOM 1516 C C . ASN A 1 188 ? -13.773 9.622 43.780 1.00 27.31 188 ASN A C 1
ATOM 1518 O O . ASN A 1 188 ? -13.633 9.994 44.947 1.00 27.31 188 ASN A O 1
ATOM 1522 N N . LYS A 1 189 ? -14.976 9.559 43.191 1.00 27.89 189 LYS A N 1
ATOM 1523 C CA . LYS A 1 189 ? -16.201 9.354 43.985 1.00 27.89 189 LYS A CA 1
ATOM 1524 C C . LYS A 1 189 ? -17.420 8.900 43.177 1.00 27.89 189 LYS A C 1
ATOM 1526 O O . LYS A 1 189 ? -17.775 9.473 42.153 1.00 27.89 189 LYS A O 1
ATOM 1531 N N . ASN A 1 190 ? -18.026 7.852 43.731 1.00 25.17 190 ASN A N 1
ATOM 1532 C CA . ASN A 1 190 ? -19.294 7.201 43.411 1.00 25.17 190 ASN A CA 1
ATOM 1533 C C . ASN A 1 190 ? -20.531 8.068 43.709 1.00 25.17 190 ASN A C 1
ATOM 1535 O O . ASN A 1 190 ? -20.451 8.989 44.517 1.00 25.17 190 ASN A O 1
ATOM 1539 N N . GLU A 1 191 ? -21.665 7.630 43.141 1.00 27.88 191 GLU A N 1
ATOM 1540 C CA . GLU A 1 191 ? -22.960 7.253 43.781 1.00 27.88 191 GLU A CA 1
ATOM 1541 C C . GLU A 1 191 ? -24.119 7.626 42.831 1.00 27.88 191 GLU A C 1
ATOM 1543 O O . GLU A 1 191 ? -24.220 8.757 42.374 1.00 27.88 191 GLU A O 1
ATOM 1548 N N . GLU A 1 192 ? -24.832 6.681 42.210 1.00 27.20 192 GLU A N 1
ATOM 1549 C CA . GLU A 1 192 ? -25.909 5.776 42.674 1.00 27.20 192 GLU A CA 1
ATOM 1550 C C . GLU A 1 192 ? -27.328 6.271 42.299 1.00 27.20 192 GLU A C 1
ATOM 1552 O O . GLU A 1 192 ? -27.650 7.453 42.331 1.00 27.20 192 GLU A O 1
ATOM 1557 N N . LYS A 1 193 ? -28.162 5.320 41.854 1.00 29.14 193 LYS A N 1
ATOM 1558 C CA . LYS A 1 193 ? -29.562 5.459 41.391 1.00 29.14 193 LYS A CA 1
ATOM 1559 C C . LYS A 1 193 ? -30.551 5.494 42.570 1.00 29.14 193 LYS A C 1
ATOM 1561 O O . LYS A 1 193 ? -30.216 5.009 43.645 1.00 29.14 193 LYS A O 1
ATOM 1566 N N . PRO A 1 194 ? -31.833 5.847 42.332 1.00 33.56 194 PRO A N 1
ATOM 1567 C CA . PRO A 1 194 ? -32.872 4.801 42.421 1.00 33.56 194 PRO A CA 1
ATOM 1568 C C . PRO A 1 194 ? -33.965 4.868 41.319 1.00 33.56 194 PRO A C 1
ATOM 1570 O O . PRO A 1 194 ? -33.760 5.444 40.258 1.00 33.56 194 PRO A O 1
ATOM 1573 N N . LYS A 1 195 ? -35.067 4.128 41.518 1.00 27.52 195 LYS A N 1
ATOM 1574 C CA . LYS A 1 195 ? -35.831 3.269 40.585 1.00 27.52 195 LYS A CA 1
ATOM 1575 C C . LYS A 1 195 ? -37.361 3.476 40.736 1.00 27.52 195 LYS A C 1
ATOM 1577 O O . LYS A 1 195 ? -37.787 3.776 41.842 1.00 27.52 195 LYS A O 1
ATOM 1582 N N . GLY A 1 196 ? -38.151 3.149 39.694 1.00 24.80 196 GLY A N 1
ATOM 1583 C CA . GLY A 1 196 ? -39.616 2.858 39.718 1.00 24.80 196 GLY A CA 1
ATOM 1584 C C . GLY A 1 196 ? -40.466 3.909 38.975 1.00 24.80 196 GLY A C 1
ATOM 1585 O O . GLY A 1 196 ? -40.140 5.079 39.083 1.00 24.80 196 GLY A O 1
ATOM 1586 N N . GLU A 1 197 ? -41.513 3.646 38.176 1.00 27.84 197 GLU A N 1
ATOM 1587 C CA . GLU A 1 197 ? -42.368 2.483 37.851 1.00 27.84 197 GLU A CA 1
ATOM 1588 C C . GLU A 1 197 ? -43.030 2.701 36.451 1.00 27.84 197 GLU A C 1
ATOM 1590 O O . GLU A 1 197 ? -43.147 3.833 35.989 1.00 27.84 197 GLU A O 1
ATOM 1595 N N . GLU A 1 198 ? -43.473 1.631 35.774 1.00 30.52 198 GLU A N 1
ATOM 1596 C CA . GLU A 1 198 ? -44.372 1.631 34.58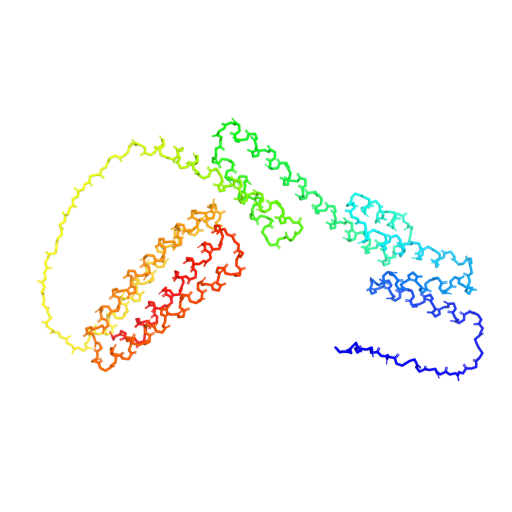5 1.00 30.52 198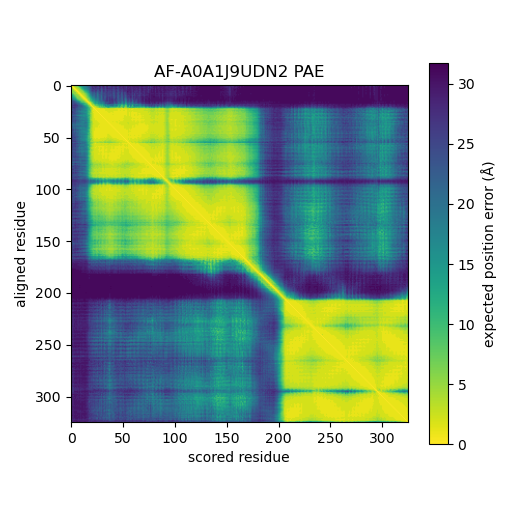 GLU A CA 1
ATOM 1597 C C . GLU A 1 198 ? -45.828 1.337 35.048 1.00 30.52 198 GLU A C 1
ATOM 1599 O O . GLU A 1 198 ? -45.941 0.773 36.139 1.00 30.52 198 GLU A O 1
ATOM 1604 N N . PRO A 1 199 ? -46.937 1.591 34.287 1.00 44.81 199 PRO A N 1
ATOM 1605 C CA . PRO A 1 199 ? -47.038 1.468 32.815 1.00 44.81 199 PRO A CA 1
ATOM 1606 C C . PRO A 1 199 ? -47.991 2.444 32.063 1.00 44.81 199 PRO A C 1
ATOM 1608 O O . PRO A 1 199 ? -49.047 2.809 32.568 1.00 44.81 199 PRO A O 1
ATOM 1611 N N . LYS A 1 200 ? -47.718 2.717 30.769 1.00 31.67 200 LYS A N 1
ATOM 1612 C CA . LYS A 1 200 ? -48.736 2.917 29.698 1.00 31.67 200 LYS A CA 1
ATOM 1613 C C . LYS A 1 200 ? -48.162 2.478 28.337 1.00 31.67 200 LYS A C 1
ATOM 1615 O O . LYS A 1 200 ? -47.365 3.183 27.725 1.00 31.67 200 LYS A O 1
ATOM 1620 N N . LYS A 1 201 ? -48.550 1.281 27.883 1.00 50.81 201 LYS A N 1
ATOM 1621 C CA . LYS A 1 201 ? -48.135 0.662 26.612 1.00 50.81 201 LYS A CA 1
ATOM 1622 C C . LYS A 1 201 ? -49.097 1.058 25.496 1.00 50.81 201 LYS A C 1
ATOM 1624 O O . LYS A 1 201 ? -50.200 0.539 25.469 1.00 50.81 201 LYS A O 1
ATOM 1629 N N . GLU A 1 202 ? -48.668 1.975 24.632 1.00 40.44 202 GLU A N 1
ATOM 1630 C CA . GLU A 1 202 ? -48.847 1.913 23.162 1.00 40.44 202 GLU A CA 1
ATOM 1631 C C . GLU A 1 202 ? -48.318 3.185 22.475 1.00 40.44 202 GLU A C 1
ATOM 1633 O O . GLU A 1 202 ? -47.831 3.097 21.356 1.00 40.44 202 GLU A O 1
ATOM 1638 N N . SER A 1 203 ? -48.262 4.339 23.160 1.00 38.75 203 SER A N 1
ATOM 1639 C CA . SER A 1 203 ? -47.704 5.586 22.590 1.00 38.75 203 SER A CA 1
ATOM 1640 C C . SER A 1 203 ? -46.216 5.835 22.890 1.00 38.75 203 SER A C 1
ATOM 1642 O O . SER A 1 203 ? -45.613 6.715 22.287 1.00 38.75 203 SER A O 1
ATOM 1644 N N . VAL A 1 204 ? -45.626 5.096 23.838 1.00 47.72 204 VAL A N 1
ATOM 1645 C CA . VAL A 1 204 ? -44.218 5.243 24.283 1.00 47.72 204 VAL A CA 1
ATOM 1646 C C . VAL A 1 204 ? -43.245 4.460 23.390 1.00 47.72 204 VAL A C 1
ATOM 1648 O O . VAL A 1 204 ? -42.053 4.748 23.341 1.00 47.72 204 VAL A O 1
ATOM 1651 N N . ILE A 1 205 ? -43.769 3.479 22.658 1.00 50.75 205 ILE A N 1
ATOM 1652 C CA . ILE A 1 205 ? -43.000 2.426 21.999 1.00 50.75 205 ILE A CA 1
ATOM 1653 C C . ILE A 1 205 ? -42.190 3.009 20.821 1.00 50.75 205 ILE A C 1
ATOM 1655 O O . ILE A 1 205 ? -40.967 2.982 20.854 1.00 50.75 205 ILE A O 1
ATOM 1659 N N . THR A 1 206 ? -42.809 3.780 19.924 1.00 55.00 206 THR A N 1
ATOM 1660 C CA . THR A 1 206 ? -42.109 4.462 18.815 1.00 55.00 206 THR A CA 1
ATOM 1661 C C . THR A 1 206 ? -41.034 5.474 19.248 1.00 55.00 206 THR A C 1
ATOM 1663 O O . THR A 1 206 ? -40.140 5.792 18.460 1.00 55.00 206 THR A O 1
ATOM 1666 N N . GLY A 1 207 ? -41.091 5.981 20.485 1.00 77.50 207 GLY A N 1
ATOM 1667 C CA . GLY A 1 207 ? -40.101 6.917 21.025 1.00 77.50 207 GLY A CA 1
ATOM 1668 C C . GLY A 1 207 ? -38.779 6.246 21.402 1.00 77.50 207 GLY A C 1
ATOM 1669 O O . GLY A 1 207 ? -37.714 6.818 21.169 1.00 77.50 207 GLY A O 1
ATOM 1670 N N . GLN A 1 208 ? -38.828 5.013 21.916 1.00 86.94 208 GLN A N 1
ATOM 1671 C CA . GLN A 1 208 ? -37.636 4.318 22.407 1.00 86.94 208 GLN A CA 1
ATOM 1672 C C . GLN A 1 208 ? -36.689 3.939 21.262 1.00 86.94 208 GLN A C 1
ATOM 1674 O O . GLN A 1 208 ? -35.474 4.107 21.374 1.00 86.94 208 GLN A O 1
ATOM 1679 N N . LYS A 1 209 ? -37.232 3.511 20.118 1.00 92.62 209 LYS A N 1
ATOM 1680 C CA . LYS A 1 209 ? -36.438 3.300 18.901 1.00 92.62 209 LYS A CA 1
ATOM 1681 C C . LYS A 1 209 ? -35.688 4.568 18.479 1.00 92.62 209 LYS A C 1
ATOM 1683 O O . LYS A 1 209 ? -34.486 4.513 18.224 1.00 92.62 209 LYS A O 1
ATOM 1688 N N . ALA A 1 210 ? -36.380 5.707 18.420 1.00 91.38 210 ALA A N 1
ATOM 1689 C CA . ALA A 1 210 ? -35.775 6.983 18.038 1.00 91.38 210 ALA A CA 1
ATOM 1690 C C . ALA A 1 210 ? -34.686 7.427 19.032 1.00 91.38 210 ALA A C 1
ATOM 1692 O O . ALA A 1 210 ? -33.625 7.890 18.612 1.00 91.38 210 ALA A O 1
ATOM 1693 N N . GLU A 1 211 ? -34.906 7.219 20.333 1.00 94.19 211 GLU A N 1
ATOM 1694 C CA . GLU A 1 211 ? -33.919 7.481 21.386 1.00 94.19 211 GLU A CA 1
ATOM 1695 C C . GLU A 1 211 ? -32.635 6.665 21.174 1.00 94.19 211 GLU A C 1
ATOM 1697 O O . GLU A 1 211 ? -31.532 7.217 21.201 1.00 94.19 211 GLU A O 1
ATOM 1702 N N . TYR A 1 212 ? -32.757 5.365 20.888 1.00 96.50 212 TYR A N 1
ATOM 1703 C CA . TYR A 1 212 ? -31.593 4.513 20.639 1.00 96.50 212 TYR A CA 1
ATOM 1704 C C . TYR A 1 212 ? -30.870 4.860 19.339 1.00 96.50 212 TYR A C 1
ATOM 1706 O O . TYR A 1 212 ? -29.641 4.860 19.329 1.00 96.50 212 TYR A O 1
ATOM 1714 N N . ILE A 1 213 ? -31.582 5.217 18.266 1.00 93.94 213 ILE A N 1
ATOM 1715 C CA . ILE A 1 213 ? -30.938 5.730 17.046 1.00 93.94 213 ILE A CA 1
ATOM 1716 C C . ILE A 1 213 ? -30.158 7.014 17.350 1.00 93.94 213 ILE A C 1
ATOM 1718 O O . ILE A 1 213 ? -28.995 7.126 16.966 1.00 93.94 213 ILE A O 1
ATOM 1722 N N . SER A 1 214 ? -30.746 7.951 18.101 1.00 93.81 214 SER A N 1
ATOM 1723 C CA . SER A 1 214 ? -30.045 9.169 18.520 1.00 93.81 214 SER A CA 1
ATOM 1724 C C . SER A 1 214 ? -28.798 8.844 19.345 1.00 93.81 214 SER A C 1
ATOM 1726 O O . SER A 1 214 ? -27.738 9.418 19.105 1.00 93.81 214 SER A O 1
ATOM 1728 N N . LYS A 1 215 ? -28.889 7.887 20.276 1.00 97.00 215 LYS A N 1
ATOM 1729 C CA . LYS A 1 215 ? -27.752 7.430 21.083 1.00 97.00 215 LYS A CA 1
ATOM 1730 C C . LYS A 1 215 ? -26.641 6.819 20.226 1.00 97.00 215 LYS A C 1
ATOM 1732 O O . LYS A 1 215 ? -25.474 7.133 20.451 1.00 97.00 215 LYS A O 1
ATOM 1737 N N . LEU A 1 216 ? -26.976 5.977 19.247 1.00 96.75 216 LEU A N 1
ATOM 1738 C CA . LEU A 1 216 ? -25.992 5.397 18.327 1.00 96.75 216 LEU A CA 1
ATOM 1739 C C . LEU A 1 216 ? -25.314 6.474 17.471 1.00 96.75 216 LEU A C 1
ATOM 1741 O O . LEU A 1 216 ? -24.091 6.450 17.343 1.00 96.75 216 LEU A O 1
ATOM 1745 N N . ASN A 1 217 ? -26.069 7.458 16.976 1.00 93.31 217 ASN A N 1
ATOM 1746 C CA . ASN A 1 217 ? -25.512 8.598 16.243 1.00 93.31 217 ASN A CA 1
ATOM 1747 C C . ASN A 1 217 ? -24.555 9.419 17.124 1.00 93.31 217 ASN A C 1
ATOM 1749 O O . ASN A 1 217 ? -23.487 9.817 16.670 1.00 93.31 217 ASN A O 1
ATOM 1753 N N . SER A 1 218 ? -24.894 9.637 18.401 1.00 95.38 218 SER A N 1
ATOM 1754 C CA . SER A 1 218 ? -24.008 10.329 19.346 1.00 95.38 218 SER A CA 1
ATOM 1755 C C . SER A 1 218 ? -22.724 9.552 19.638 1.00 95.38 218 SER A C 1
ATOM 1757 O O . SER A 1 218 ? -21.663 10.165 19.741 1.00 95.38 218 SER A O 1
ATOM 1759 N N . ILE A 1 219 ? -22.790 8.219 19.757 1.00 95.94 219 ILE A N 1
ATOM 1760 C CA . ILE A 1 219 ? -21.589 7.380 19.885 1.00 95.94 219 ILE A CA 1
ATOM 1761 C C . ILE A 1 219 ? -20.718 7.558 18.641 1.00 95.94 219 ILE A C 1
ATOM 1763 O O . ILE A 1 219 ? -19.535 7.859 18.783 1.00 95.94 219 ILE A O 1
ATOM 1767 N N . ASP A 1 220 ? -21.305 7.448 17.447 1.00 91.06 220 ASP A N 1
ATOM 1768 C CA . ASP A 1 220 ? -20.587 7.595 16.178 1.00 91.06 220 ASP A CA 1
ATOM 1769 C C . ASP A 1 220 ? -19.869 8.946 16.080 1.00 91.06 220 ASP A C 1
ATOM 1771 O O . ASP A 1 220 ? -18.659 8.998 15.860 1.00 91.06 220 ASP A O 1
ATOM 1775 N N . GLU A 1 221 ? -20.591 10.035 16.355 1.00 93.81 221 GLU A N 1
ATOM 1776 C CA . GLU A 1 221 ? -20.044 11.391 16.356 1.00 93.81 221 GLU A CA 1
ATOM 1777 C C . GLU A 1 221 ? -18.925 11.552 17.392 1.00 93.81 221 GLU A C 1
ATOM 1779 O O . GLU A 1 221 ? -17.852 12.072 17.088 1.00 93.81 221 GLU A O 1
ATOM 1784 N N . SER A 1 222 ? -19.120 11.033 18.610 1.00 93.00 222 SER A N 1
ATOM 1785 C CA . SER A 1 222 ? -18.110 11.107 19.670 1.00 93.00 222 SER A CA 1
ATOM 1786 C C . SER A 1 222 ? -16.824 10.352 19.331 1.00 93.00 222 SER A C 1
ATOM 1788 O O . SER A 1 222 ? -15.760 10.702 19.844 1.00 93.00 222 SER A O 1
ATOM 1790 N N . LEU A 1 223 ? -16.905 9.321 18.485 1.00 94.50 223 LEU A N 1
ATOM 1791 C CA . LEU A 1 223 ? -15.765 8.513 18.067 1.00 94.50 223 LEU A CA 1
ATOM 1792 C C . LEU A 1 223 ? -15.018 9.128 16.875 1.00 94.50 223 LEU A C 1
ATOM 1794 O O . LEU A 1 223 ? -13.848 8.799 16.684 1.00 94.50 223 LEU A O 1
ATOM 1798 N N . LYS A 1 224 ? -15.606 10.068 16.118 1.00 92.31 224 LYS A N 1
ATOM 1799 C CA . LYS A 1 224 ? -14.883 10.820 15.065 1.00 92.31 224 LYS A CA 1
ATOM 1800 C C . LYS A 1 224 ? -13.658 11.560 15.595 1.00 92.31 224 LYS A C 1
ATOM 1802 O O . LYS A 1 224 ? -12.671 11.722 14.889 1.00 92.31 224 LYS A O 1
ATOM 1807 N N . LYS A 1 225 ? -13.645 11.914 16.886 1.00 90.75 225 LYS A N 1
ATOM 1808 C CA . LYS A 1 225 ? -12.462 12.494 17.546 1.00 90.75 225 LYS A CA 1
ATOM 1809 C C . LYS A 1 225 ? -11.221 11.598 17.513 1.00 90.75 225 LYS A C 1
ATOM 1811 O O . LYS A 1 225 ? -10.163 12.067 17.897 1.00 90.75 225 LYS A O 1
ATOM 1816 N N . LEU A 1 226 ? -11.345 10.320 17.148 1.00 91.06 226 LEU A N 1
ATOM 1817 C CA . LEU A 1 226 ? -10.224 9.393 16.982 1.00 91.06 226 LEU A CA 1
ATOM 1818 C C . LEU A 1 226 ? -9.710 9.350 15.530 1.00 91.06 226 LEU A C 1
ATOM 1820 O O . LEU A 1 226 ? -8.653 8.773 15.295 1.00 91.06 226 LEU A O 1
ATOM 1824 N N . ASP A 1 227 ? -10.393 9.985 14.567 1.00 89.44 227 ASP A N 1
ATOM 1825 C CA . ASP A 1 227 ? -10.026 9.937 13.140 1.00 89.44 227 ASP A CA 1
ATOM 1826 C C . ASP A 1 227 ? -8.654 10.572 12.865 1.00 89.44 227 ASP A C 1
ATOM 1828 O O . ASP A 1 227 ? -7.934 10.118 11.980 1.00 89.44 227 ASP A O 1
ATOM 1832 N N . TYR A 1 228 ? -8.223 11.540 13.687 1.00 85.50 228 TYR A N 1
ATOM 1833 C CA . TYR A 1 228 ? -6.884 12.140 13.582 1.00 85.50 228 TYR A CA 1
ATOM 1834 C C . TYR A 1 228 ? -5.750 11.108 13.694 1.00 85.50 228 TYR A C 1
ATOM 1836 O O . TYR A 1 228 ? -4.644 11.361 13.214 1.00 85.50 228 TYR A O 1
ATOM 1844 N N . LEU A 1 229 ? -5.998 9.949 14.319 1.00 84.00 229 LEU A N 1
ATOM 1845 C CA . LEU A 1 229 ? -5.016 8.871 14.417 1.00 84.00 229 LEU A CA 1
ATOM 1846 C C . LEU A 1 229 ? -4.662 8.309 13.041 1.00 84.00 229 LEU A C 1
ATOM 1848 O O . LEU A 1 229 ? -3.519 7.918 12.843 1.00 84.00 229 LEU A O 1
ATOM 1852 N N . TYR A 1 230 ? -5.589 8.325 12.083 1.00 78.88 230 TYR A N 1
ATOM 1853 C CA . TYR A 1 230 ? -5.323 7.906 10.706 1.00 78.88 230 TYR A CA 1
ATOM 1854 C C . TYR A 1 230 ? -4.488 8.926 9.923 1.00 78.88 230 TYR A C 1
ATOM 1856 O O . TYR A 1 230 ? -3.826 8.565 8.953 1.00 78.88 230 TYR A O 1
ATOM 1864 N N . GLU A 1 231 ? -4.482 10.187 10.356 1.00 73.19 231 GLU A N 1
ATOM 1865 C CA . GLU A 1 231 ? -3.698 11.252 9.729 1.00 73.19 231 GLU A CA 1
ATOM 1866 C C . GLU A 1 231 ? -2.310 11.421 10.357 1.00 73.19 231 GLU A C 1
ATOM 1868 O O . GLU A 1 231 ? -1.349 11.724 9.648 1.00 73.19 231 GLU A O 1
ATOM 1873 N N . LYS A 1 232 ? -2.212 11.268 11.685 1.00 72.75 232 LYS A N 1
ATOM 1874 C CA . LYS A 1 232 ? -1.033 11.647 12.489 1.00 72.75 232 LYS A CA 1
ATOM 1875 C C . LYS A 1 232 ? -0.533 10.553 13.434 1.00 72.75 232 LYS A C 1
ATOM 1877 O O . LYS A 1 232 ? 0.578 10.650 13.956 1.00 72.75 232 LYS A O 1
ATOM 1882 N N . GLY A 1 233 ? -1.360 9.552 13.716 1.00 73.25 233 GLY A N 1
ATOM 1883 C CA . GLY A 1 233 ? -1.028 8.471 14.639 1.00 73.25 233 GLY A CA 1
ATOM 1884 C C . GLY A 1 233 ? -0.091 7.442 14.016 1.00 73.25 233 GLY A C 1
ATOM 1885 O O . GLY A 1 233 ? 0.165 7.444 12.815 1.00 73.25 233 GLY A O 1
ATOM 1886 N N . ILE A 1 234 ? 0.439 6.552 14.848 1.00 77.62 234 ILE A N 1
ATOM 1887 C CA . ILE A 1 234 ? 1.115 5.326 14.392 1.00 77.62 234 ILE A CA 1
ATOM 1888 C C . ILE A 1 234 ? 0.163 4.135 14.451 1.00 77.62 234 ILE A C 1
ATOM 1890 O O . ILE A 1 234 ? -0.827 4.162 15.178 1.00 77.62 234 ILE A O 1
ATOM 1894 N N . THR A 1 235 ? 0.490 3.043 13.758 1.00 82.44 235 THR A N 1
ATOM 1895 C CA . THR A 1 235 ? -0.356 1.838 13.679 1.00 82.44 235 THR A CA 1
ATOM 1896 C C . THR A 1 235 ? -0.797 1.302 15.049 1.00 82.44 235 THR A C 1
ATOM 1898 O O . THR A 1 235 ? -1.926 0.839 15.191 1.00 82.44 235 THR A O 1
ATOM 1901 N N . THR A 1 236 ? 0.055 1.383 16.076 1.00 81.06 236 THR A N 1
ATOM 1902 C CA . THR A 1 236 ? -0.300 0.966 17.445 1.00 81.06 236 THR A CA 1
ATOM 1903 C C . THR A 1 236 ? -1.362 1.874 18.066 1.00 81.06 236 THR A C 1
ATOM 1905 O O . THR A 1 236 ? -2.343 1.373 18.603 1.00 81.06 236 THR A O 1
ATOM 1908 N N . GLU A 1 237 ? -1.225 3.191 17.929 1.00 83.81 237 GLU A N 1
ATOM 1909 C CA . GLU A 1 237 ? -2.206 4.158 18.437 1.00 83.81 237 GLU A CA 1
ATOM 1910 C C . GLU A 1 237 ? -3.517 4.079 17.656 1.00 83.81 237 GLU A C 1
ATOM 1912 O O . GLU A 1 237 ? -4.588 4.106 18.253 1.00 83.81 237 GLU A O 1
ATOM 1917 N N . MET A 1 238 ? -3.448 3.907 16.330 1.00 90.56 238 MET A N 1
ATOM 1918 C CA . MET A 1 238 ? -4.625 3.618 15.507 1.00 90.56 238 MET A CA 1
ATOM 1919 C C . MET A 1 238 ? -5.339 2.368 16.032 1.00 90.56 238 MET A C 1
ATOM 1921 O O . MET A 1 238 ? -6.551 2.381 16.218 1.00 90.56 238 MET A O 1
ATOM 1925 N N . LYS A 1 239 ? -4.593 1.296 16.333 1.00 92.00 239 LYS A N 1
ATOM 1926 C CA . LYS A 1 239 ? -5.157 0.046 16.859 1.00 92.00 239 LYS A CA 1
ATOM 1927 C C . LYS A 1 239 ? -5.805 0.251 18.230 1.00 92.00 239 LYS A C 1
ATOM 1929 O O . LYS A 1 239 ? -6.864 -0.316 18.480 1.00 92.00 239 LYS A O 1
ATOM 1934 N N . GLU A 1 240 ? -5.204 1.049 19.107 1.00 92.00 240 GLU A N 1
ATOM 1935 C CA . GLU A 1 240 ? -5.805 1.431 20.392 1.00 92.00 240 GLU A CA 1
ATOM 1936 C C . GLU A 1 240 ? -7.078 2.268 20.205 1.00 92.00 240 GLU A C 1
ATOM 1938 O O . GLU A 1 240 ? -8.076 2.034 20.887 1.00 92.00 240 GLU A O 1
ATOM 1943 N N . GLY A 1 241 ? -7.075 3.203 19.252 1.00 95.44 241 GLY A N 1
ATOM 1944 C CA . GLY A 1 241 ? -8.249 3.980 18.856 1.00 95.44 241 GLY A CA 1
ATOM 1945 C C . GLY A 1 241 ? -9.392 3.086 18.377 1.00 95.44 241 GLY A C 1
ATOM 1946 O O . GLY A 1 241 ? -10.508 3.181 18.887 1.00 95.44 241 GLY A O 1
ATOM 1947 N N . GLU A 1 242 ? -9.107 2.151 17.474 1.00 97.31 242 GLU A N 1
ATOM 1948 C CA . GLU A 1 242 ? -10.079 1.157 17.011 1.00 97.31 242 GLU A CA 1
ATOM 1949 C C . GLU A 1 242 ? -10.531 0.211 18.134 1.00 97.31 242 GLU A C 1
ATOM 1951 O O . GLU A 1 242 ? -11.691 -0.196 18.167 1.00 97.31 242 GLU A O 1
ATOM 1956 N N . GLY A 1 243 ? -9.658 -0.090 19.100 1.00 97.81 243 GLY A N 1
ATOM 1957 C CA . GLY A 1 243 ? -10.020 -0.794 20.332 1.00 97.81 243 GLY A CA 1
ATOM 1958 C C . GLY A 1 243 ? -11.090 -0.042 21.124 1.00 97.81 243 GLY A C 1
ATOM 1959 O O . GLY A 1 243 ? -12.136 -0.610 21.433 1.00 97.81 243 GLY A O 1
ATOM 1960 N N . LYS A 1 244 ? -10.893 1.264 21.352 1.00 97.62 244 LYS A N 1
ATOM 1961 C CA . LYS A 1 244 ? -11.885 2.132 22.013 1.00 97.62 244 LYS A CA 1
ATOM 1962 C C . LYS A 1 244 ? -13.199 2.204 21.232 1.00 97.62 244 LYS A C 1
ATOM 1964 O O . LYS A 1 244 ? -14.270 2.176 21.840 1.00 97.62 244 LYS A O 1
ATOM 1969 N N . ARG A 1 245 ? -13.143 2.267 19.893 1.00 98.19 245 ARG A N 1
ATOM 1970 C CA . ARG A 1 245 ? -14.350 2.193 19.047 1.00 98.19 245 ARG A CA 1
ATOM 1971 C C . ARG A 1 245 ? -15.079 0.871 19.256 1.00 98.19 245 ARG A C 1
ATOM 1973 O O . ARG A 1 245 ? -16.285 0.873 19.489 1.00 98.19 245 ARG A O 1
ATOM 1980 N N . TYR A 1 246 ? -14.358 -0.245 19.184 1.00 98.44 246 TYR A N 1
ATOM 1981 C CA . TYR A 1 246 ? -14.933 -1.574 19.356 1.00 98.44 246 TYR A CA 1
ATOM 1982 C C . TYR A 1 246 ? -15.589 -1.738 20.731 1.00 98.44 246 TYR A C 1
ATOM 1984 O O . TYR A 1 246 ? -16.729 -2.186 20.794 1.00 98.44 246 TYR A O 1
ATOM 1992 N N . GLU A 1 247 ? -14.930 -1.315 21.812 1.00 98.50 247 GLU A N 1
ATOM 1993 C CA . GLU A 1 247 ? -15.482 -1.359 23.173 1.00 98.50 247 GLU A CA 1
ATOM 1994 C C . GLU A 1 247 ? -16.768 -0.532 23.315 1.00 98.50 247 GLU A C 1
ATOM 1996 O O . GLU A 1 247 ? -17.751 -1.002 23.894 1.00 98.50 247 GLU A O 1
ATOM 2001 N N . ALA A 1 248 ? -16.797 0.684 22.759 1.00 98.31 248 ALA A N 1
ATOM 2002 C CA . ALA A 1 248 ? -17.985 1.534 22.786 1.00 98.31 248 ALA A CA 1
ATOM 2003 C C . ALA A 1 248 ? -19.166 0.889 22.043 1.00 98.31 248 ALA A C 1
ATOM 2005 O O . ALA A 1 248 ? -20.290 0.866 22.558 1.00 98.31 248 ALA A O 1
ATOM 2006 N N . TRP A 1 249 ? -18.912 0.322 20.859 1.00 98.62 249 TRP A N 1
ATOM 2007 C CA . TRP A 1 249 ? -19.939 -0.364 20.079 1.00 98.62 249 TRP A CA 1
ATOM 2008 C C . TRP A 1 249 ? -20.395 -1.672 20.722 1.00 98.62 249 TRP A C 1
ATOM 2010 O O . TRP A 1 249 ? -21.591 -1.947 20.723 1.00 98.62 249 TRP A O 1
ATOM 2020 N N . ASP A 1 250 ? -19.491 -2.457 21.308 1.00 98.69 250 ASP A N 1
ATOM 2021 C CA . ASP A 1 250 ? -19.836 -3.710 21.988 1.00 98.69 250 ASP A CA 1
ATOM 2022 C C . ASP A 1 250 ? -20.691 -3.447 23.236 1.00 98.69 250 ASP A C 1
ATOM 2024 O O . ASP A 1 250 ? -21.708 -4.107 23.463 1.00 98.69 250 ASP A O 1
ATOM 2028 N N . LYS A 1 251 ? -20.366 -2.393 23.996 1.00 98.69 251 LYS A N 1
ATOM 2029 C CA . LYS A 1 251 ? -21.200 -1.931 25.111 1.00 98.69 251 LYS A CA 1
ATOM 2030 C C . LYS A 1 251 ? -22.608 -1.551 24.645 1.00 98.69 251 LYS A C 1
ATOM 2032 O O . LYS A 1 251 ? -23.584 -1.984 25.259 1.00 98.69 251 LYS A O 1
ATOM 2037 N N . ALA A 1 252 ? -22.723 -0.781 23.561 1.00 98.44 252 ALA A N 1
ATOM 2038 C CA . ALA A 1 252 ? -24.016 -0.403 22.991 1.00 98.44 252 ALA A CA 1
ATOM 2039 C C . ALA A 1 252 ? -24.806 -1.624 22.488 1.00 98.44 252 ALA A C 1
ATOM 2041 O O . ALA A 1 252 ? -26.004 -1.732 22.752 1.00 98.44 252 ALA A O 1
ATOM 2042 N N . LEU A 1 253 ? -24.135 -2.572 21.826 1.00 98.69 253 LEU A N 1
ATOM 2043 C CA . LEU A 1 253 ? -24.732 -3.811 21.331 1.00 98.69 253 LEU A CA 1
ATOM 2044 C C . LEU A 1 253 ? -25.359 -4.619 22.471 1.00 98.69 253 LEU A C 1
ATOM 2046 O O . LEU A 1 253 ? -26.511 -5.047 22.375 1.00 98.69 253 LEU A O 1
ATOM 2050 N N . ASN A 1 254 ? -24.608 -4.808 23.558 1.00 98.44 254 ASN A N 1
ATOM 2051 C CA . ASN A 1 254 ? -25.062 -5.556 24.727 1.00 98.44 254 ASN A CA 1
ATOM 2052 C C . ASN A 1 254 ? -26.240 -4.865 25.430 1.00 98.44 254 ASN A C 1
ATOM 2054 O O . ASN A 1 254 ? -27.182 -5.534 25.863 1.00 98.44 254 ASN A O 1
ATOM 2058 N N . GLU A 1 255 ? -26.228 -3.532 25.502 1.00 98.19 255 GLU A N 1
ATOM 2059 C CA . GLU A 1 255 ? -27.340 -2.749 26.041 1.00 98.19 255 GLU A CA 1
ATOM 2060 C C . GLU A 1 255 ? -28.614 -2.908 25.196 1.00 98.19 255 GLU A C 1
ATOM 2062 O O . GLU A 1 255 ? -29.671 -3.249 25.734 1.00 98.19 255 GLU A O 1
ATOM 2067 N N . ILE A 1 256 ? -28.509 -2.749 23.870 1.00 98.31 256 ILE A N 1
ATOM 2068 C CA . ILE A 1 256 ? -29.624 -2.941 22.930 1.00 98.31 256 ILE A CA 1
ATOM 2069 C C . ILE A 1 256 ? -30.194 -4.353 23.063 1.00 98.31 256 ILE A C 1
ATOM 2071 O O . ILE A 1 256 ? -31.403 -4.528 23.214 1.00 98.31 256 ILE A O 1
ATOM 2075 N N . TYR A 1 257 ? -29.335 -5.373 23.065 1.00 97.31 257 TYR A N 1
ATOM 2076 C CA . TYR A 1 257 ? -29.766 -6.763 23.192 1.00 97.31 257 TYR A CA 1
ATOM 2077 C C . TYR A 1 257 ? -30.506 -7.024 24.519 1.00 97.31 257 TYR A C 1
ATOM 2079 O O . TYR A 1 257 ? -31.500 -7.756 24.548 1.00 97.31 257 TYR A O 1
ATOM 2087 N N . ALA A 1 258 ? -30.081 -6.388 25.617 1.00 97.88 258 ALA A N 1
ATOM 2088 C CA . ALA A 1 258 ? -30.761 -6.473 26.909 1.00 97.88 258 ALA A CA 1
ATOM 2089 C C . ALA A 1 258 ? -32.151 -5.811 26.906 1.00 97.88 258 ALA A C 1
ATOM 2091 O O . ALA A 1 258 ? -33.059 -6.307 27.578 1.00 97.88 258 ALA A O 1
ATOM 2092 N N . VAL A 1 259 ? -32.337 -4.723 26.152 1.00 97.19 259 VAL A N 1
ATOM 2093 C CA . VAL A 1 259 ? -33.655 -4.101 25.942 1.00 97.19 259 VAL A CA 1
ATOM 2094 C C . VAL A 1 259 ? -34.553 -4.995 25.097 1.00 97.19 259 VAL A C 1
ATOM 2096 O O . VAL A 1 259 ? -35.681 -5.278 25.504 1.00 97.19 259 VAL A O 1
ATOM 2099 N N . LEU A 1 260 ? -34.045 -5.517 23.978 1.00 96.25 260 LEU A N 1
ATOM 2100 C CA . LEU A 1 260 ? -34.806 -6.407 23.097 1.00 96.25 260 LEU A CA 1
ATOM 2101 C C . LEU A 1 260 ? -35.300 -7.657 23.831 1.00 96.25 260 LEU A C 1
ATOM 2103 O O . LEU A 1 260 ? -36.441 -8.068 23.642 1.00 96.25 260 LEU A O 1
ATOM 2107 N N . LYS A 1 261 ? -34.507 -8.195 24.766 1.00 96.00 261 LYS A N 1
ATOM 2108 C CA . LYS A 1 261 ? -34.917 -9.315 25.630 1.00 96.00 261 LYS A CA 1
ATOM 2109 C C . LYS A 1 261 ? -36.176 -9.030 26.462 1.00 96.00 261 LYS A C 1
ATOM 2111 O O . LYS A 1 261 ? -36.860 -9.973 26.847 1.00 96.00 261 LYS A O 1
ATOM 2116 N N . LYS A 1 262 ? -36.469 -7.761 26.761 1.00 95.94 262 LYS A N 1
ATOM 2117 C CA . LYS A 1 262 ? -37.665 -7.336 27.508 1.00 95.94 262 LYS A CA 1
ATOM 2118 C C . LYS A 1 262 ? -38.844 -7.006 26.591 1.00 95.94 262 LYS A C 1
ATOM 2120 O O . LYS A 1 262 ? -39.986 -7.160 27.010 1.00 95.94 262 LYS A O 1
ATOM 2125 N N . GLN A 1 263 ? -38.572 -6.522 25.379 1.00 94.00 263 GLN A N 1
ATOM 2126 C CA . GLN A 1 263 ? -39.598 -6.064 24.437 1.00 94.00 263 GLN A CA 1
ATOM 2127 C C . GLN A 1 263 ? -40.147 -7.182 23.542 1.00 94.00 263 GLN A C 1
ATOM 2129 O O . GLN A 1 263 ? -41.333 -7.177 23.201 1.00 94.00 263 GLN A O 1
ATOM 2134 N N . LEU A 1 264 ? -39.288 -8.113 23.121 1.00 93.56 264 LEU A N 1
ATOM 2135 C CA . LEU A 1 264 ? -39.648 -9.141 22.151 1.00 93.56 264 LEU A CA 1
ATOM 2136 C C . LEU A 1 264 ? -40.380 -10.315 22.820 1.00 93.56 264 LEU A C 1
ATOM 2138 O O . LEU A 1 264 ? -39.961 -10.776 23.886 1.00 93.56 264 LEU A O 1
ATOM 2142 N N . PRO A 1 265 ? -41.429 -10.867 22.181 1.00 95.38 265 PRO A N 1
ATOM 2143 C CA . PRO A 1 265 ? -42.003 -12.149 22.571 1.00 95.38 265 PRO A CA 1
ATOM 2144 C C . PRO A 1 265 ? -40.940 -13.253 22.603 1.00 95.38 265 PRO A C 1
ATOM 2146 O O . PRO A 1 265 ? -39.982 -13.239 21.830 1.00 95.38 265 PRO A O 1
ATOM 2149 N N . THR A 1 266 ? -41.136 -14.266 23.449 1.00 93.69 266 THR A N 1
ATOM 2150 C CA . THR A 1 266 ? -40.163 -15.355 23.643 1.00 93.69 266 THR A CA 1
ATOM 2151 C C . THR A 1 266 ? -39.739 -16.030 22.335 1.00 93.69 266 THR A C 1
ATOM 2153 O O . THR A 1 266 ? -38.556 -16.322 22.163 1.00 93.69 266 THR A O 1
ATOM 2156 N N . GLY A 1 267 ? -40.672 -16.241 21.400 1.00 92.12 267 GLY A N 1
ATOM 2157 C CA . GLY A 1 267 ? -40.377 -16.819 20.084 1.00 92.12 267 GLY A CA 1
ATOM 2158 C C . GLY A 1 267 ? -39.440 -15.945 19.244 1.00 92.12 267 GLY A C 1
ATOM 2159 O O . GLY A 1 267 ? -38.401 -16.421 18.789 1.00 92.12 267 GLY A O 1
ATOM 2160 N N . GLU A 1 268 ? -39.755 -14.654 19.107 1.00 94.31 268 GLU A N 1
ATOM 2161 C CA . GLU A 1 268 ? -38.926 -13.685 18.374 1.00 94.31 268 GLU A CA 1
ATOM 2162 C C . GLU A 1 268 ? -37.546 -13.517 19.020 1.00 94.31 268 GLU A C 1
ATOM 2164 O O . GLU A 1 268 ? -36.533 -13.509 18.324 1.00 94.31 268 GLU A O 1
ATOM 2169 N N . MET A 1 269 ? -37.480 -13.462 20.354 1.00 96.88 269 MET A N 1
ATOM 2170 C CA . MET A 1 269 ? -36.213 -13.345 21.074 1.00 96.88 269 MET A CA 1
ATOM 2171 C C . MET A 1 269 ? -35.335 -14.599 20.928 1.00 96.88 269 MET A C 1
ATOM 2173 O O . MET A 1 269 ? -34.110 -14.494 20.853 1.00 96.88 269 MET A O 1
ATOM 2177 N N . ASN A 1 270 ? -35.935 -15.793 20.882 1.00 93.81 270 ASN A N 1
ATOM 2178 C CA . ASN A 1 270 ? -35.201 -17.032 20.618 1.00 93.81 270 ASN A CA 1
ATOM 2179 C C . ASN A 1 270 ? -34.656 -17.058 19.182 1.00 93.81 270 ASN A C 1
ATOM 2181 O O . ASN A 1 270 ? -33.490 -17.392 18.993 1.00 93.81 270 ASN A O 1
ATOM 2185 N N . ALA A 1 271 ? -35.443 -16.630 18.190 1.00 91.50 271 ALA A N 1
ATOM 2186 C CA . ALA A 1 271 ? -34.965 -16.498 16.814 1.00 91.50 271 ALA A CA 1
ATOM 2187 C C . ALA A 1 271 ? -33.837 -15.455 16.694 1.00 91.50 271 ALA A C 1
ATOM 2189 O O . ALA A 1 271 ? -32.833 -15.690 16.020 1.00 91.50 271 ALA A O 1
ATOM 2190 N N . LEU A 1 272 ? -33.963 -14.319 17.389 1.00 94.75 272 LEU A N 1
ATOM 2191 C CA . LEU A 1 272 ? -32.918 -13.299 17.440 1.00 94.75 272 LEU A CA 1
ATOM 2192 C C . LEU A 1 272 ? -31.626 -13.831 18.074 1.00 94.75 272 LEU A C 1
ATOM 2194 O O . LEU A 1 272 ? -30.540 -13.491 17.609 1.00 94.75 272 LEU A O 1
ATOM 2198 N N . ARG A 1 273 ? -31.722 -14.677 19.106 1.00 96.56 273 ARG A N 1
ATOM 2199 C CA . ARG A 1 273 ? -30.553 -15.288 19.756 1.00 96.56 273 ARG A CA 1
ATOM 2200 C C . ARG A 1 273 ? -29.725 -16.120 18.780 1.00 96.56 273 ARG A C 1
ATOM 2202 O O . ARG A 1 273 ? -28.505 -15.979 18.777 1.00 96.56 273 ARG A O 1
ATOM 2209 N N . GLU A 1 274 ? -30.363 -16.941 17.950 1.00 95.00 274 GLU A N 1
ATOM 2210 C CA . GLU A 1 274 ? -29.635 -17.740 16.955 1.00 95.00 274 GLU A CA 1
ATOM 2211 C C . GLU A 1 274 ? -29.014 -16.845 15.873 1.00 95.00 274 GLU A C 1
ATOM 2213 O O . GLU A 1 274 ? -27.811 -16.936 15.632 1.00 95.00 274 GLU A O 1
ATOM 2218 N N . LYS A 1 275 ? -29.756 -15.850 15.359 1.00 93.25 275 LYS A N 1
ATOM 2219 C CA . LYS A 1 275 ? -29.195 -14.837 14.440 1.00 93.25 275 LYS A CA 1
ATOM 2220 C C . LYS A 1 275 ? -28.011 -14.076 15.044 1.00 93.25 275 LYS A C 1
ATOM 2222 O O . LYS A 1 275 ? -27.116 -13.646 14.324 1.00 93.25 275 LYS A O 1
ATOM 2227 N N . GLN A 1 276 ? -28.014 -13.842 16.357 1.00 94.81 276 GLN A N 1
ATOM 2228 C CA . GLN A 1 276 ? -26.916 -13.167 17.047 1.00 94.81 276 GLN A CA 1
ATOM 2229 C C . GLN A 1 276 ? -25.672 -14.059 17.138 1.00 94.81 276 GLN A C 1
ATOM 2231 O O . GLN A 1 276 ? -24.564 -13.554 16.973 1.00 94.81 276 GLN A O 1
ATOM 2236 N N . ARG A 1 277 ? -25.835 -15.370 17.357 1.00 95.62 277 ARG A N 1
ATOM 2237 C CA . ARG A 1 277 ? -24.724 -16.338 17.345 1.00 95.62 277 ARG A CA 1
ATOM 2238 C C . ARG A 1 277 ? -24.101 -16.460 15.959 1.00 95.62 277 ARG A C 1
ATOM 2240 O O . ARG A 1 277 ? -22.886 -16.355 15.840 1.00 95.62 277 ARG A O 1
ATOM 2247 N N . GLU A 1 278 ? -24.931 -16.594 14.928 1.00 91.62 278 GLU A N 1
ATOM 2248 C CA . GLU A 1 278 ? -24.482 -16.609 13.530 1.00 91.62 278 GLU A CA 1
ATOM 2249 C C . GLU A 1 278 ? -23.724 -15.326 13.174 1.00 91.62 278 GLU A C 1
ATOM 2251 O O . GLU A 1 278 ? -22.652 -15.369 12.568 1.00 91.62 278 GLU A O 1
ATOM 2256 N N . TRP A 1 279 ? -24.238 -14.174 13.612 1.00 98.00 279 TRP A N 1
ATOM 2257 C CA . TRP A 1 279 ? -23.576 -12.893 13.397 1.00 98.00 279 TRP A CA 1
ATOM 2258 C C . TRP A 1 279 ? -22.201 -12.807 14.083 1.00 98.00 279 TRP A C 1
ATOM 2260 O O . TRP A 1 279 ? -21.271 -12.275 13.481 1.00 98.00 279 TRP A O 1
ATOM 2270 N N . ILE A 1 280 ? -22.035 -13.349 15.298 1.00 95.88 280 ILE A N 1
ATOM 2271 C CA . ILE A 1 280 ? -20.725 -13.396 15.976 1.00 95.88 280 ILE A CA 1
ATOM 2272 C C . ILE A 1 280 ? -19.722 -14.196 15.138 1.00 95.88 280 ILE A C 1
ATOM 2274 O O . ILE A 1 280 ? -18.609 -13.725 14.907 1.00 95.88 280 ILE A O 1
ATOM 2278 N N . THR A 1 281 ? -20.127 -15.361 14.623 1.00 94.50 281 THR A N 1
ATOM 2279 C CA . THR A 1 281 ? -19.283 -16.168 13.731 1.00 94.50 281 THR A CA 1
ATOM 2280 C C . THR A 1 281 ? -18.909 -15.397 12.465 1.00 94.50 281 THR A C 1
ATOM 2282 O O . THR A 1 281 ? -17.732 -15.343 12.112 1.00 94.50 281 THR A O 1
ATOM 2285 N N . TYR A 1 282 ? -19.876 -14.742 11.816 1.00 93.38 282 TYR A N 1
ATOM 2286 C CA . TYR A 1 282 ? -19.625 -13.913 10.633 1.00 93.38 282 TYR A CA 1
ATOM 2287 C C . TYR A 1 282 ? -18.647 -12.761 10.919 1.00 93.38 282 TYR A C 1
ATOM 2289 O O . TYR A 1 282 ? -17.708 -12.540 10.153 1.00 93.38 282 TYR A O 1
ATOM 2297 N N . ARG A 1 283 ? -18.832 -12.043 12.033 1.00 97.94 283 ARG A N 1
ATOM 2298 C CA . ARG A 1 283 ? -17.946 -10.953 12.465 1.00 97.94 283 ARG A CA 1
ATOM 2299 C C . ARG A 1 283 ? -16.510 -11.446 12.616 1.00 97.94 283 ARG A C 1
ATOM 2301 O O . ARG A 1 283 ? -15.585 -10.795 12.132 1.00 97.94 283 ARG A O 1
ATOM 2308 N N . ASP A 1 284 ? -16.324 -12.576 13.289 1.00 96.38 284 ASP A N 1
ATOM 2309 C CA . ASP A 1 284 ? -14.992 -13.097 13.586 1.00 96.38 284 ASP A CA 1
ATOM 2310 C C . ASP A 1 284 ? -14.300 -13.633 12.320 1.00 96.38 284 ASP A C 1
ATOM 2312 O O . ASP A 1 284 ? -13.125 -13.338 12.112 1.00 96.38 284 ASP A O 1
ATOM 2316 N N . GLN A 1 285 ? -15.039 -14.270 11.405 1.00 95.38 285 GLN A N 1
ATOM 2317 C CA . GLN A 1 285 ? -14.531 -14.652 10.078 1.00 95.38 285 GLN A CA 1
ATOM 2318 C C . GLN A 1 285 ? -14.139 -13.435 9.225 1.00 95.38 285 GLN A C 1
ATOM 2320 O O . GLN A 1 285 ? -13.092 -13.430 8.577 1.00 95.38 285 GLN A O 1
ATOM 2325 N N . LYS A 1 286 ? -14.952 -12.371 9.229 1.00 94.19 286 LYS A N 1
ATOM 2326 C CA . LYS A 1 286 ? -14.640 -11.120 8.516 1.00 94.19 286 LYS A CA 1
ATOM 2327 C C . LYS A 1 286 ? -13.388 -10.446 9.090 1.00 94.19 286 LYS A C 1
ATOM 2329 O O . LYS A 1 286 ? -12.608 -9.860 8.340 1.00 94.19 286 LYS A O 1
ATOM 2334 N N . ALA A 1 287 ? -13.172 -10.530 10.401 1.00 94.62 287 ALA A N 1
ATOM 2335 C CA . ALA A 1 287 ? -11.969 -10.018 11.052 1.00 94.62 287 ALA A CA 1
ATOM 2336 C C . ALA A 1 287 ? -10.723 -10.859 10.721 1.00 94.62 287 ALA A C 1
ATOM 2338 O O . ALA A 1 287 ? -9.667 -10.296 10.441 1.00 94.62 287 ALA A O 1
ATOM 2339 N N . GLU A 1 288 ? -10.851 -12.187 10.679 1.00 92.94 288 GLU A N 1
ATOM 2340 C CA . GLU A 1 288 ? -9.780 -13.097 10.252 1.00 92.94 288 GLU A CA 1
ATOM 2341 C C . GLU A 1 288 ? -9.390 -12.877 8.784 1.00 92.94 288 GLU A C 1
ATOM 2343 O O . GLU A 1 288 ? -8.208 -12.815 8.444 1.00 92.94 288 GLU A O 1
ATOM 2348 N N . LYS A 1 289 ? -10.370 -12.668 7.899 1.00 87.69 289 LYS A N 1
ATOM 2349 C CA . LYS A 1 289 ? -10.099 -12.306 6.504 1.00 87.69 289 LYS A CA 1
ATOM 2350 C C . LYS A 1 289 ? -9.314 -10.992 6.404 1.00 87.69 289 LYS A C 1
ATOM 2352 O O . LYS A 1 289 ? -8.314 -10.941 5.693 1.00 87.69 289 LYS A O 1
ATOM 2357 N N . ALA A 1 290 ? -9.712 -9.971 7.167 1.00 88.06 290 ALA A N 1
ATOM 2358 C CA . ALA A 1 290 ? -9.003 -8.692 7.215 1.00 88.06 290 ALA A CA 1
ATOM 2359 C C . ALA A 1 290 ? -7.556 -8.837 7.722 1.00 88.06 290 ALA A C 1
ATOM 2361 O O . ALA A 1 290 ? -6.659 -8.171 7.204 1.00 88.06 290 ALA A O 1
ATOM 2362 N N . TRP A 1 291 ? -7.308 -9.726 8.691 1.00 90.06 291 TRP A N 1
ATOM 2363 C CA . TRP A 1 291 ? -5.952 -10.072 9.125 1.00 90.06 291 TRP A CA 1
ATOM 2364 C C . TRP A 1 291 ? -5.125 -10.628 7.961 1.00 90.06 291 TRP A C 1
ATOM 2366 O O . TRP A 1 291 ? -4.052 -10.103 7.666 1.00 90.06 291 TRP A O 1
ATOM 2376 N N . ASN A 1 292 ? -5.650 -11.647 7.275 1.00 83.69 292 ASN A N 1
ATOM 2377 C CA . ASN A 1 292 ? -4.942 -12.357 6.209 1.00 83.69 292 ASN A CA 1
ATOM 2378 C C . ASN A 1 292 ? -4.630 -11.462 4.998 1.00 83.69 292 ASN A C 1
ATOM 2380 O O . ASN A 1 292 ? -3.562 -11.582 4.402 1.00 83.69 292 ASN A O 1
ATOM 2384 N N . GLU A 1 293 ? -5.532 -10.542 4.651 1.00 83.94 293 GLU A N 1
ATOM 2385 C CA . GLU A 1 293 ? -5.354 -9.614 3.524 1.00 83.94 293 GLU A CA 1
ATOM 2386 C C . GLU A 1 293 ? -4.371 -8.469 3.830 1.00 83.94 293 GLU A C 1
ATOM 2388 O O . GLU A 1 293 ? -3.795 -7.889 2.911 1.00 83.94 293 GLU A O 1
ATOM 2393 N N . SER A 1 294 ? -4.130 -8.167 5.110 1.00 77.25 294 SER A N 1
ATOM 2394 C CA . SER A 1 294 ? -3.299 -7.031 5.542 1.00 77.25 294 SER A CA 1
ATOM 2395 C C . SER A 1 294 ? -1.818 -7.375 5.747 1.00 77.25 294 SER A C 1
ATOM 2397 O O . SER A 1 294 ? -1.018 -6.495 6.070 1.00 77.25 294 SER A O 1
ATOM 2399 N N . GLY A 1 295 ? -1.428 -8.643 5.577 1.00 75.19 295 GLY A N 1
ATOM 2400 C CA . GLY A 1 295 ? -0.063 -9.121 5.805 1.00 75.19 295 GLY A CA 1
ATOM 2401 C C . GLY A 1 295 ? 0.198 -9.538 7.258 1.00 75.19 295 GLY A C 1
ATOM 2402 O O . GLY A 1 295 ? -0.637 -10.178 7.887 1.00 75.19 295 GLY A O 1
ATOM 2403 N N . GLN A 1 296 ? 1.384 -9.230 7.788 1.00 71.31 296 GLN A N 1
ATOM 2404 C CA . GLN A 1 296 ? 1.793 -9.597 9.153 1.00 71.31 296 GLN A CA 1
ATOM 2405 C C . GLN A 1 296 ? 2.145 -8.350 9.978 1.00 71.31 296 GLN A C 1
ATOM 2407 O O . GLN A 1 296 ? 2.585 -7.341 9.428 1.00 71.31 296 GLN A O 1
ATOM 2412 N N . GLY A 1 297 ? 2.007 -8.436 11.304 1.00 75.69 297 GLY A N 1
ATOM 2413 C CA . GLY A 1 297 ? 2.478 -7.419 12.251 1.00 75.69 297 GLY A CA 1
ATOM 2414 C C . GLY A 1 297 ? 1.37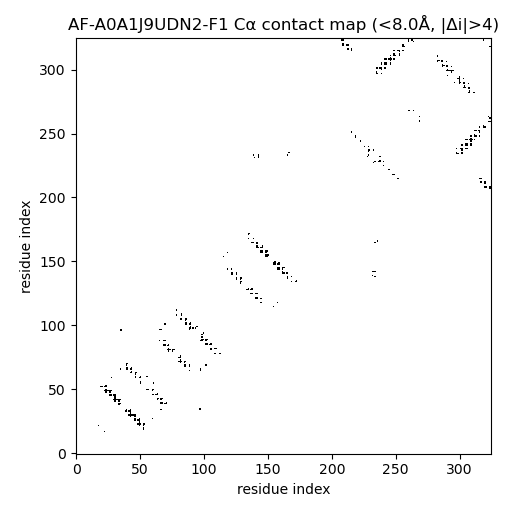5 -6.527 12.830 1.00 75.69 297 GLY A C 1
ATOM 2415 O O . GLY A 1 297 ? 0.231 -6.937 13.012 1.00 75.69 297 GLY A O 1
ATOM 2416 N N . THR A 1 298 ? 1.720 -5.290 13.186 1.00 78.88 298 THR A N 1
ATOM 2417 C CA . THR A 1 298 ? 0.783 -4.345 13.823 1.00 78.88 298 THR A CA 1
ATOM 2418 C C . THR A 1 298 ? -0.353 -3.924 12.889 1.00 78.88 298 THR A C 1
ATOM 2420 O O . THR A 1 298 ? -1.469 -3.706 13.364 1.00 78.88 298 THR A O 1
ATOM 2423 N N . LEU A 1 299 ? -0.111 -3.894 11.572 1.00 82.50 299 LEU A N 1
ATOM 2424 C CA . LEU A 1 299 ? -1.113 -3.545 10.559 1.00 82.50 299 LEU A CA 1
ATOM 2425 C C . LEU A 1 299 ? -2.243 -4.579 10.468 1.00 82.50 299 LEU A C 1
ATOM 2427 O O . LEU A 1 299 ? -3.412 -4.203 10.429 1.00 82.50 299 LEU A O 1
ATOM 2431 N N . SER A 1 300 ? -1.925 -5.876 10.508 1.00 85.69 300 SER A N 1
ATOM 2432 C CA . SER A 1 300 ? -2.950 -6.929 10.530 1.00 85.69 300 SER A CA 1
ATOM 2433 C C . SER A 1 300 ? -3.760 -6.890 11.831 1.00 85.69 300 SER A C 1
ATOM 2435 O O . SER A 1 300 ? -4.980 -7.085 11.826 1.00 85.69 300 SER A O 1
ATOM 2437 N N . GLY A 1 301 ? -3.112 -6.531 12.946 1.00 89.81 301 GLY A N 1
ATOM 2438 C CA . GLY A 1 301 ? -3.779 -6.256 14.218 1.00 89.81 301 GLY A CA 1
ATOM 2439 C C . GLY A 1 301 ? -4.770 -5.091 14.143 1.00 89.81 301 GLY A C 1
ATOM 2440 O O . GLY A 1 301 ? -5.882 -5.225 14.651 1.00 89.81 301 GLY A O 1
ATOM 2441 N N . LEU A 1 302 ? -4.388 -3.983 13.497 1.00 92.06 302 LEU A N 1
ATOM 2442 C CA . LEU A 1 302 ? -5.261 -2.834 13.233 1.00 92.06 302 LEU A CA 1
ATOM 2443 C C . LEU A 1 302 ? -6.455 -3.225 12.347 1.00 92.06 302 LEU A C 1
ATOM 2445 O O . LEU A 1 302 ? -7.602 -2.949 12.697 1.00 92.06 302 LEU A O 1
ATOM 2449 N N . ALA A 1 303 ? -6.207 -3.929 11.241 1.00 89.56 303 ALA A N 1
ATOM 2450 C CA . ALA A 1 303 ? -7.257 -4.366 10.321 1.00 89.56 303 ALA A CA 1
ATOM 2451 C C . ALA A 1 303 ? -8.300 -5.267 11.004 1.00 89.56 303 ALA A C 1
ATOM 2453 O O . ALA A 1 303 ? -9.506 -5.117 10.794 1.00 89.56 303 ALA A O 1
ATOM 2454 N N . THR A 1 304 ? -7.844 -6.162 11.883 1.00 95.25 304 THR A N 1
ATOM 2455 C CA . THR A 1 304 ? -8.717 -7.060 12.654 1.00 95.25 304 THR A CA 1
ATOM 2456 C C . THR A 1 304 ? -9.654 -6.284 13.568 1.00 95.25 304 THR A C 1
ATOM 2458 O O . THR A 1 304 ? -10.863 -6.523 13.562 1.00 95.25 304 THR A O 1
ATOM 2461 N N . ILE A 1 305 ? -9.112 -5.362 14.373 1.00 97.69 305 ILE A N 1
ATOM 2462 C CA . ILE A 1 305 ? -9.924 -4.626 15.345 1.00 97.69 305 ILE A CA 1
ATOM 2463 C C . ILE A 1 305 ? -10.879 -3.650 14.651 1.00 97.69 305 ILE A C 1
ATOM 2465 O O . ILE A 1 305 ? -12.035 -3.557 15.058 1.00 97.69 305 ILE A O 1
ATOM 2469 N N . SER A 1 306 ? -10.460 -3.031 13.543 1.00 96.06 306 SER A N 1
ATOM 2470 C CA . SER A 1 306 ? -11.326 -2.145 12.763 1.00 96.06 306 SER A CA 1
ATOM 2471 C C . SER A 1 306 ? -12.486 -2.901 12.107 1.00 96.06 306 SER A C 1
ATOM 2473 O O . SER A 1 306 ? -13.643 -2.482 12.176 1.00 96.06 306 SER A O 1
ATOM 2475 N N . SER A 1 307 ? -12.219 -4.096 11.564 1.00 97.56 307 SER A N 1
ATOM 2476 C CA . SER A 1 307 ? -13.261 -4.983 11.028 1.00 97.56 307 SER A CA 1
ATOM 2477 C C . SER A 1 307 ? -14.301 -5.363 12.093 1.00 97.56 307 SER A C 1
ATOM 2479 O O . SER A 1 307 ? -15.511 -5.330 11.830 1.00 97.56 307 SER A O 1
ATOM 2481 N N . LYS A 1 308 ? -13.848 -5.654 13.322 1.00 98.38 308 LYS A N 1
ATOM 2482 C CA . LYS A 1 308 ? -14.733 -5.919 14.465 1.00 98.38 308 LYS A CA 1
ATOM 2483 C C . LYS A 1 308 ? -15.546 -4.685 14.861 1.00 98.38 308 LYS A C 1
ATOM 2485 O O . LYS A 1 308 ? -16.760 -4.807 14.993 1.00 98.38 308 LYS A O 1
ATOM 2490 N N . ALA A 1 309 ? -14.917 -3.516 15.004 1.00 98.19 309 ALA A N 1
ATOM 2491 C CA . ALA A 1 309 ? -15.591 -2.263 15.359 1.00 98.19 309 ALA A CA 1
ATOM 2492 C C . ALA A 1 309 ? -16.720 -1.920 14.375 1.00 98.19 309 ALA A C 1
ATOM 2494 O O . ALA A 1 309 ? -17.861 -1.715 14.793 1.00 98.19 309 ALA A O 1
ATOM 2495 N N . ASN A 1 310 ? -16.427 -1.951 13.073 1.00 97.12 310 ASN A N 1
ATOM 2496 C CA . ASN A 1 310 ? -17.396 -1.632 12.023 1.00 97.12 310 ASN A CA 1
ATOM 2497 C C . ASN A 1 310 ? -18.568 -2.618 11.992 1.00 97.12 310 ASN A C 1
ATOM 2499 O O . ASN A 1 310 ? -19.728 -2.211 11.951 1.00 97.12 310 ASN A O 1
ATOM 2503 N N . SER A 1 311 ? -18.282 -3.917 12.086 1.00 97.75 311 SER A N 1
ATOM 2504 C CA . SER A 1 311 ? -19.327 -4.946 12.076 1.00 97.75 311 SER A CA 1
ATOM 2505 C C . SER A 1 311 ? -20.242 -4.849 13.304 1.00 97.75 311 SER A C 1
ATOM 2507 O O . SER A 1 311 ? -21.450 -5.059 13.193 1.00 97.75 311 SER A O 1
ATOM 2509 N N . THR A 1 312 ? -19.692 -4.510 14.477 1.00 98.62 312 THR A N 1
ATOM 2510 C CA . THR A 1 312 ? -20.474 -4.279 15.703 1.00 98.62 312 THR A CA 1
ATOM 2511 C C . THR A 1 312 ? -21.337 -3.026 15.588 1.00 98.62 312 THR A C 1
ATOM 2513 O O . THR A 1 312 ? -22.518 -3.084 15.925 1.00 98.62 312 THR A O 1
ATOM 2516 N N . ARG A 1 313 ? -20.799 -1.925 15.045 1.00 98.44 313 ARG A N 1
ATOM 2517 C CA . ARG A 1 313 ? -21.565 -0.703 14.752 1.00 98.44 313 ARG A CA 1
ATOM 2518 C C . ARG A 1 313 ? -22.775 -1.002 13.868 1.00 98.44 313 ARG A C 1
ATOM 2520 O O . ARG A 1 313 ? -23.898 -0.685 14.249 1.00 98.44 313 ARG A O 1
ATOM 2527 N N . GLU A 1 314 ? -22.557 -1.640 12.718 1.00 97.31 314 GLU A N 1
ATOM 2528 C CA . GLU A 1 314 ? -23.625 -2.026 11.781 1.00 97.31 314 GLU A CA 1
ATOM 2529 C C . GLU A 1 314 ? -24.704 -2.869 12.474 1.00 97.31 314 GLU A C 1
ATOM 2531 O O . GLU A 1 314 ? -25.901 -2.633 12.298 1.00 97.31 314 GLU A O 1
ATOM 2536 N N . ARG A 1 315 ? -24.291 -3.818 13.324 1.00 98.06 315 ARG A N 1
ATOM 2537 C CA . ARG A 1 315 ? -25.223 -4.667 14.067 1.00 98.06 315 ARG A CA 1
ATOM 2538 C C . ARG A 1 315 ? -26.054 -3.888 15.081 1.00 98.06 315 ARG A C 1
ATOM 2540 O O . ARG A 1 315 ? -27.238 -4.188 15.210 1.00 98.06 315 ARG A O 1
ATOM 2547 N N . CYS A 1 316 ? -25.485 -2.900 15.773 1.00 98.56 316 CYS A N 1
ATOM 2548 C CA . CYS A 1 316 ? -26.242 -2.041 16.688 1.00 98.56 316 CYS A CA 1
ATOM 2549 C C . CYS A 1 316 ? -27.406 -1.346 15.972 1.00 98.56 316 CYS A C 1
ATOM 2551 O O . CYS A 1 316 ? -28.544 -1.453 16.430 1.00 98.56 316 CYS A O 1
ATOM 2553 N N . TYR A 1 317 ? -27.140 -0.701 14.829 1.00 96.62 317 TYR A N 1
ATOM 2554 C CA . TYR A 1 317 ? -28.189 -0.066 14.023 1.00 96.62 317 TYR A CA 1
ATOM 2555 C C . TYR A 1 317 ? -29.218 -1.091 13.551 1.00 96.62 317 TYR A C 1
ATOM 2557 O O . TYR A 1 317 ? -30.411 -0.901 13.768 1.00 96.62 317 TYR A O 1
ATOM 2565 N N . GLN A 1 318 ? -28.769 -2.230 13.016 1.00 95.88 318 GLN A N 1
ATOM 2566 C CA . GLN A 1 318 ? -29.664 -3.289 12.553 1.00 95.88 318 GLN A CA 1
ATOM 2567 C C . GLN A 1 318 ? -30.612 -3.791 13.655 1.00 95.88 318 GLN A C 1
ATOM 2569 O O . GLN A 1 318 ? -31.798 -4.001 13.399 1.00 95.88 318 GLN A O 1
ATOM 2574 N N . LEU A 1 319 ? -30.110 -3.995 14.877 1.00 97.00 319 LEU A N 1
ATOM 2575 C CA . LEU A 1 319 ? -30.922 -4.455 16.003 1.00 97.00 319 LEU A CA 1
ATOM 2576 C C . LEU A 1 319 ? -32.000 -3.434 16.386 1.00 97.00 319 LEU A C 1
ATOM 2578 O O . LEU A 1 319 ? -33.153 -3.815 16.593 1.00 97.00 319 LEU A O 1
ATOM 2582 N N . VAL A 1 320 ? -31.643 -2.150 16.447 1.00 97.50 320 VAL A N 1
ATOM 2583 C CA . VAL A 1 320 ? -32.593 -1.073 16.759 1.00 97.50 320 VAL A CA 1
ATOM 2584 C C . VAL A 1 320 ? -33.616 -0.912 15.636 1.00 97.50 320 VAL A C 1
ATOM 2586 O O . VAL A 1 320 ? -34.816 -0.852 15.886 1.00 97.50 320 VAL A O 1
ATOM 2589 N N . GLU A 1 321 ? -33.172 -0.891 14.383 1.00 93.38 321 GLU A N 1
ATOM 2590 C CA . GLU A 1 321 ? -34.043 -0.656 13.234 1.00 93.38 321 GLU A CA 1
ATOM 2591 C C . GLU A 1 321 ? -35.056 -1.775 13.002 1.00 93.38 321 GLU A C 1
ATOM 2593 O O . GLU A 1 321 ? -36.201 -1.488 12.646 1.00 93.38 321 GLU A O 1
ATOM 2598 N N . GLN A 1 322 ? -34.652 -3.031 13.199 1.00 92.19 322 GLN A N 1
ATOM 2599 C CA . GLN A 1 322 ? -35.480 -4.186 12.853 1.00 92.19 322 GLN A CA 1
ATOM 2600 C C . GLN A 1 322 ? -36.302 -4.730 14.021 1.00 92.19 322 GLN A C 1
ATOM 2602 O O . GLN A 1 322 ? -37.370 -5.287 13.784 1.00 92.19 322 GLN A O 1
ATOM 2607 N N . TYR A 1 323 ? -35.809 -4.617 15.258 1.00 93.81 323 TYR A N 1
ATOM 2608 C CA . TYR A 1 323 ? -36.401 -5.325 16.398 1.00 93.81 323 TYR A CA 1
ATOM 2609 C C . TYR A 1 323 ? -36.886 -4.405 17.514 1.00 93.81 323 TYR A C 1
ATOM 2611 O O . TYR A 1 323 ? -37.754 -4.814 18.284 1.00 93.81 323 TYR A O 1
ATOM 2619 N N . MET A 1 324 ? -36.339 -3.191 17.637 1.00 93.31 324 MET A N 1
ATOM 2620 C CA . MET A 1 324 ? -36.784 -2.269 18.678 1.00 93.31 324 MET A CA 1
ATOM 2621 C C . MET A 1 324 ? -38.109 -1.647 18.258 1.00 93.31 324 MET A C 1
ATOM 2623 O O . MET A 1 324 ? -38.228 -1.105 17.154 1.00 93.31 324 MET A O 1
ATOM 2627 N N . LYS A 1 325 ? -39.102 -1.793 19.131 1.00 83.31 325 LYS A N 1
ATOM 2628 C CA . LYS A 1 325 ? -40.433 -1.236 18.916 1.00 83.31 325 LYS A CA 1
ATOM 2629 C C . LYS A 1 325 ? -40.454 0.212 19.364 1.00 83.31 325 LYS A C 1
ATOM 2631 O O . LYS A 1 325 ? -39.830 0.473 20.420 1.00 83.31 325 LYS A O 1
#

Sequence (325 aa):
MRKLMLIMGIVLLATVGCSDNDAFEKAKKQGDLALENKEYDRAVASFELALKEKKDDREVKLKMNQASKMVEALKESDVDRAIVLLSEIENNPTNSVIAKQAKEKREVLVNQKDEEEKYKKMLAKVEDLKNQQKFMEVKEQLNVIIRETQGKEQFKVYYRNANEQITQSVPKMIDEDKRKDGNLKEENKNEEKPKGEEPKKESVITGQKAEYISKLNSIDESLKKLDYLYEKGITTEMKEGEGKRYEAWDKALNEIYAVLKKQLPTGEMNALREKQREWITYRDQKAEKAWNESGQGTLSGLATISSKANSTRERCYQLVEQYMK